Protein AF-0000000070612513 (afdb_homodimer)

InterPro domains:
  IPR005180 Domain of unknown function DUF302 [PF03625] (4-119)
  IPR005180 Domain of unknown function DUF302 [cd14797] (1-119)
  IPR035923 TT1751-like domain superfamily [G3DSA:3.30.310.70] (1-122)
  IPR035923 TT1751-like domain superfamily [SSF103247] (2-117)

Nearest PDB structures (foldseek):
  7tj1-assembly1_C  TM=9.205E-01  e=4.314E-13  Brucella abortus 2308
  1q9u-assembly1_B  TM=8.085E-01  e=1.434E-09  Geobacillus stearothermophilus
  1j3m-assembly1_B  TM=7.185E-01  e=1.633E-08  Thermus thermophilus
  5cl2-assembly1_B  TM=3.549E-01  e=2.706E-01  Bacillus subtilis subsp. subtilis str. 168
  4peo-assembly1_A  TM=2.854E-01  e=6.515E-01  Staphylococcus aureus subsp. aureus Mu50

Structure (mmCIF, N/CA/C/O backbone):
data_AF-0000000070612513-model_v1
#
loop_
_entity.id
_entity.type
_entity.pdbx_description
1 polymer 'Inner membrane or exported'
#
loop_
_atom_site.group_PDB
_atom_site.id
_atom_site.type_symbol
_atom_site.label_atom_id
_atom_site.label_alt_id
_atom_site.label_comp_id
_atom_site.label_asym_id
_atom_site.label_entity_id
_atom_site.label_seq_id
_atom_site.pdbx_PDB_ins_code
_atom_site.Cartn_x
_atom_site.Cartn_y
_atom_site.Cartn_z
_atom_site.occupancy
_atom_site.B_iso_or_equiv
_atom_site.auth_seq_id
_atom_site.auth_comp_id
_atom_site.auth_asym_id
_atom_site.auth_atom_id
_atom_site.pdbx_PDB_model_num
ATOM 1 N N . MET A 1 1 ? -8.008 8.289 -9.375 1 96.31 1 MET A N 1
ATOM 2 C CA . MET A 1 1 ? -8.43 8.031 -8 1 96.31 1 MET A CA 1
ATOM 3 C C . MET A 1 1 ? -9.922 8.266 -7.836 1 96.31 1 MET A C 1
ATOM 5 O O . MET A 1 1 ? -10.469 9.242 -8.359 1 96.31 1 MET A O 1
ATOM 9 N N . VAL A 1 2 ? -10.625 7.371 -7.188 1 98.25 2 VAL A N 1
ATOM 10 C CA . VAL A 1 2 ? -12.031 7.527 -6.812 1 98.25 2 VAL A CA 1
ATOM 11 C C . VAL A 1 2 ? -12.125 8.211 -5.449 1 98.25 2 VAL A C 1
ATOM 13 O O . VAL A 1 2 ? -11.367 7.891 -4.531 1 98.25 2 VAL A O 1
ATOM 16 N N . LYS A 1 3 ? -13.023 9.172 -5.324 1 98.62 3 LYS A N 1
ATOM 17 C CA . LYS A 1 3 ? -13.336 9.844 -4.066 1 98.62 3 LYS A CA 1
ATOM 18 C C . LYS A 1 3 ? -14.844 9.922 -3.84 1 98.62 3 LYS A C 1
ATOM 20 O O . LYS A 1 3 ? -15.586 10.359 -4.719 1 98.62 3 LYS A O 1
ATOM 25 N N . THR A 1 4 ? -15.227 9.5 -2.701 1 98.56 4 THR A N 1
ATOM 26 C CA . THR A 1 4 ? -16.656 9.539 -2.379 1 98.56 4 THR A CA 1
ATOM 27 C C . THR A 1 4 ? -16.859 9.859 -0.903 1 98.56 4 THR A C 1
ATOM 29 O O . THR A 1 4 ? -16.156 9.328 -0.039 1 98.56 4 THR A O 1
ATOM 32 N N . TYR A 1 5 ? -17.797 10.75 -0.637 1 98.69 5 TYR A N 1
ATOM 33 C CA . TYR A 1 5 ? -18.141 11.008 0.755 1 98.69 5 TYR A CA 1
ATOM 34 C C . TYR A 1 5 ? -18.984 9.883 1.329 1 98.69 5 TYR A C 1
ATOM 36 O O . TYR A 1 5 ? -19.922 9.406 0.677 1 98.69 5 TYR A O 1
ATOM 44 N N . SER A 1 6 ? -18.594 9.445 2.479 1 98.88 6 SER A N 1
ATOM 45 C CA . SER A 1 6 ? -19.375 8.453 3.209 1 98.88 6 SER A CA 1
ATOM 46 C C . SER A 1 6 ? -20.641 9.07 3.799 1 98.88 6 SER A C 1
ATOM 48 O O . SER A 1 6 ? -20.656 10.25 4.16 1 98.88 6 SER A O 1
ATOM 50 N N . ALA A 1 7 ? -21.734 8.305 3.93 1 98.75 7 ALA A N 1
ATOM 51 C CA . ALA A 1 7 ? -22.953 8.727 4.609 1 98.75 7 ALA A CA 1
ATOM 52 C C . ALA A 1 7 ? -22.75 8.773 6.121 1 98.75 7 ALA A C 1
ATOM 54 O O . ALA A 1 7 ? -23.609 9.25 6.855 1 98.75 7 ALA A O 1
ATOM 55 N N . TYR A 1 8 ? -21.609 8.273 6.625 1 98.88 8 TYR A N 1
ATOM 56 C CA . TYR A 1 8 ? -21.344 8.094 8.047 1 98.88 8 TYR A CA 1
ATOM 57 C C . TYR A 1 8 ? -20.125 8.883 8.477 1 98.88 8 TYR A C 1
ATOM 59 O O . TYR A 1 8 ? -19.328 9.328 7.633 1 98.88 8 TYR A O 1
ATOM 67 N N . ASP A 1 9 ? -19.984 9.094 9.781 1 98.69 9 ASP A N 1
ATOM 68 C CA . ASP A 1 9 ? -18.766 9.75 10.266 1 98.69 9 ASP A CA 1
ATOM 69 C C . ASP A 1 9 ? -17.578 8.797 10.234 1 98.69 9 ASP A C 1
ATOM 71 O O . ASP A 1 9 ? -17.719 7.645 9.812 1 98.69 9 ASP A O 1
ATOM 75 N N . TYR A 1 10 ? -16.469 9.273 10.594 1 98.81 10 TYR A N 1
ATOM 76 C CA . TYR A 1 10 ? -15.219 8.539 10.422 1 98.81 10 TYR A CA 1
ATOM 77 C C . TYR A 1 10 ? -15.25 7.215 11.172 1 98.81 10 TYR A C 1
ATOM 79 O O . TYR A 1 10 ? -15.031 6.152 10.586 1 98.81 10 TYR A O 1
ATOM 87 N N . PRO A 1 11 ? -15.555 7.176 12.492 1 98.75 11 PRO A N 1
ATOM 88 C CA . PRO A 1 11 ? -15.531 5.891 13.195 1 98.75 11 PRO A CA 1
ATOM 89 C C . PRO A 1 11 ? -16.531 4.887 12.625 1 98.75 11 PRO A C 1
ATOM 91 O O . PRO A 1 11 ? -16.219 3.699 12.508 1 98.75 11 PRO A O 1
ATOM 94 N N . GLN A 1 12 ? -17.672 5.355 12.25 1 98.81 12 GLN A N 1
ATOM 95 C CA . GLN A 1 12 ? -18.688 4.473 11.695 1 98.81 12 GLN A CA 1
ATOM 96 C C . GLN A 1 12 ? -18.266 3.934 10.328 1 98.81 12 GLN A C 1
ATOM 98 O O . GLN A 1 12 ? -18.484 2.758 10.023 1 98.81 12 GLN A O 1
ATOM 103 N N . THR A 1 13 ? -17.703 4.832 9.445 1 98.94 13 THR A N 1
ATOM 104 C CA . THR A 1 13 ? -17.219 4.414 8.133 1 98.94 13 THR A CA 1
ATOM 105 C C . THR A 1 13 ? -16.172 3.316 8.258 1 98.94 13 THR A C 1
ATOM 107 O O . THR A 1 13 ? -16.266 2.285 7.586 1 98.94 13 THR A O 1
ATOM 110 N N . ARG A 1 14 ? -15.188 3.535 9.133 1 98.88 14 ARG A N 1
ATOM 111 C CA . ARG A 1 14 ? -14.133 2.551 9.359 1 98.88 14 ARG A CA 1
ATOM 112 C C . ARG A 1 14 ? -14.719 1.217 9.812 1 98.88 14 ARG A C 1
ATOM 114 O O . ARG A 1 14 ? -14.359 0.163 9.281 1 98.88 14 ARG A O 1
ATOM 121 N N . LEU A 1 15 ? -15.633 1.265 10.781 1 98.75 15 LEU A N 1
ATOM 122 C CA . LEU A 1 15 ? -16.234 0.053 11.32 1 98.75 15 LEU A CA 1
ATOM 123 C C . LEU A 1 15 ? -17.031 -0.679 10.25 1 98.75 15 LEU A C 1
ATOM 125 O O . LEU A 1 15 ? -16.984 -1.908 10.164 1 98.75 15 LEU A O 1
ATOM 129 N N . ARG A 1 16 ? -17.812 0.048 9.477 1 98.88 16 ARG A N 1
ATOM 130 C CA . ARG A 1 16 ? -18.641 -0.548 8.43 1 98.88 16 ARG A CA 1
ATOM 131 C C . ARG A 1 16 ? -17.781 -1.231 7.379 1 98.88 16 ARG A C 1
ATOM 133 O O . ARG A 1 16 ? -18.109 -2.322 6.91 1 98.88 16 ARG A O 1
ATOM 140 N N . LEU A 1 17 ? -16.672 -0.578 7.016 1 98.94 17 LEU A N 1
ATOM 141 C CA . LEU A 1 17 ? -15.781 -1.175 6.031 1 98.94 17 LEU A CA 1
ATOM 142 C C . LEU A 1 17 ? -15.109 -2.424 6.594 1 98.94 17 LEU A C 1
ATOM 144 O O . LEU A 1 17 ? -15.016 -3.445 5.91 1 98.94 17 LEU A O 1
ATOM 148 N N . MET A 1 18 ? -14.648 -2.348 7.871 1 98.75 18 MET A N 1
ATOM 149 C CA . MET A 1 18 ? -14.031 -3.506 8.508 1 98.75 18 MET A CA 1
ATOM 150 C C . MET A 1 18 ? -15.016 -4.672 8.594 1 98.75 18 MET A C 1
ATOM 152 O O . MET A 1 18 ? -14.641 -5.816 8.336 1 98.75 18 MET A O 1
ATOM 156 N N . LYS A 1 19 ? -16.234 -4.41 8.938 1 98.69 19 LYS A N 1
ATOM 157 C CA . LYS A 1 19 ? -17.266 -5.434 9.008 1 98.69 19 LYS A CA 1
ATOM 158 C C . LYS A 1 19 ? -17.547 -6.035 7.629 1 98.69 19 LYS A C 1
ATOM 160 O O . LYS A 1 19 ? -17.703 -7.25 7.5 1 98.69 19 LYS A O 1
ATOM 165 N N . ALA A 1 20 ? -17.625 -5.168 6.598 1 98.75 20 ALA A N 1
ATOM 166 C CA . ALA A 1 20 ? -17.859 -5.648 5.234 1 98.75 20 ALA A CA 1
ATOM 167 C C . ALA A 1 20 ? -16.75 -6.582 4.785 1 98.75 20 ALA A C 1
ATOM 169 O O . ALA A 1 20 ? -17 -7.609 4.152 1 98.75 20 ALA A O 1
ATOM 170 N N . VAL A 1 21 ? -15.508 -6.23 5.102 1 98.69 21 VAL A N 1
ATOM 171 C CA . VAL A 1 21 ? -14.352 -7.062 4.773 1 98.69 21 VAL A CA 1
ATOM 172 C C . VAL A 1 21 ? -14.5 -8.43 5.43 1 98.69 21 VAL A C 1
ATOM 174 O O . VAL A 1 21 ? -14.375 -9.461 4.766 1 98.69 21 VAL A O 1
ATOM 177 N N . ALA A 1 22 ? -14.836 -8.461 6.723 1 98.31 22 ALA A N 1
ATOM 178 C CA . ALA A 1 22 ? -14.992 -9.703 7.477 1 98.31 22 ALA A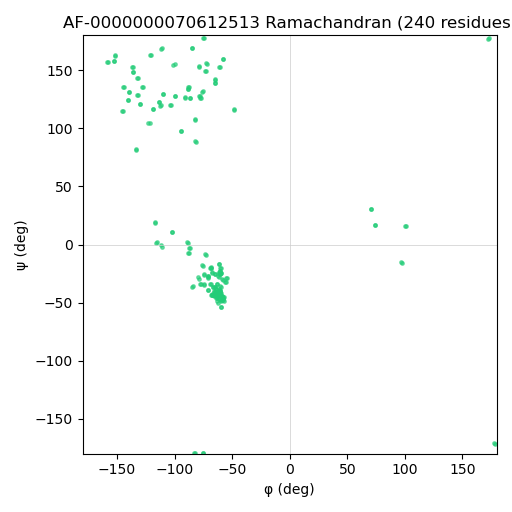 CA 1
ATOM 179 C C . ALA A 1 22 ? -16.172 -10.516 6.953 1 98.31 22 ALA A C 1
ATOM 181 O O . ALA A 1 22 ? -16.047 -11.727 6.734 1 98.31 22 ALA A O 1
ATOM 182 N N . ASP A 1 23 ? -17.297 -9.883 6.684 1 98.44 23 ASP A N 1
ATOM 183 C CA . ASP A 1 23 ? -18.531 -10.547 6.289 1 98.44 23 ASP A CA 1
ATOM 184 C C . ASP A 1 23 ? -18.406 -11.188 4.906 1 98.44 23 ASP A C 1
ATOM 186 O O . ASP A 1 23 ? -19.141 -12.109 4.57 1 98.44 23 ASP A O 1
ATOM 190 N N . ASN A 1 24 ? -17.484 -10.664 4.105 1 98.25 24 ASN A N 1
ATOM 191 C CA . ASN A 1 24 ? -17.344 -11.164 2.74 1 98.25 24 ASN A CA 1
ATOM 192 C C . ASN A 1 24 ? -16.141 -12.102 2.605 1 98.25 24 ASN A C 1
ATOM 194 O O . ASN A 1 24 ? -15.688 -12.383 1.495 1 98.25 24 ASN A O 1
ATOM 198 N N . GLY A 1 25 ? -15.555 -12.5 3.725 1 97.38 25 GLY A N 1
ATOM 199 C CA . GLY A 1 25 ? -14.5 -13.5 3.74 1 97.38 25 GLY A CA 1
ATOM 200 C C . GLY A 1 25 ? -13.172 -12.977 3.219 1 97.38 25 GLY A C 1
ATOM 201 O O . GLY A 1 25 ? -12.32 -13.75 2.777 1 97.38 25 GLY A O 1
ATOM 202 N N . LEU A 1 26 ? -13.023 -11.68 3.145 1 98.38 26 LEU A N 1
ATOM 203 C CA . LEU A 1 26 ? -11.766 -11.062 2.738 1 98.38 26 LEU A CA 1
ATOM 204 C C . LEU A 1 26 ? -10.766 -11.062 3.891 1 98.38 26 LEU A C 1
ATOM 206 O O . LEU A 1 26 ? -11.156 -11.117 5.059 1 98.38 26 LEU A O 1
ATOM 210 N N . VAL A 1 27 ? -9.539 -11.07 3.549 1 98.25 27 VAL A N 1
ATOM 211 C CA . VAL A 1 27 ? -8.461 -10.961 4.527 1 98.25 27 VAL A CA 1
ATOM 212 C C . VAL A 1 27 ? -8.094 -9.492 4.73 1 98.25 27 VAL A C 1
ATOM 214 O O . VAL A 1 27 ? -7.875 -8.758 3.762 1 98.25 27 VAL A O 1
ATOM 217 N N . LEU A 1 28 ? -8.102 -9.055 5.957 1 98.25 28 LEU A N 1
ATOM 218 C CA . LEU A 1 28 ? -7.512 -7.77 6.305 1 98.25 28 LEU A CA 1
ATOM 219 C C . LEU A 1 28 ? -6 -7.891 6.484 1 98.25 28 LEU A C 1
ATOM 221 O O . LEU A 1 28 ? -5.531 -8.438 7.484 1 98.25 28 LEU A O 1
ATOM 225 N N . PHE A 1 29 ? -5.223 -7.383 5.574 1 98.25 29 PHE A N 1
ATOM 226 C CA . PHE A 1 29 ? -3.771 -7.504 5.594 1 98.25 29 PHE A CA 1
ATOM 227 C C . PHE A 1 29 ? -3.158 -6.5 6.566 1 98.25 29 PHE A C 1
ATOM 229 O O . PHE A 1 29 ? -2.062 -6.723 7.086 1 98.25 29 PHE A O 1
ATOM 236 N N . GLY A 1 30 ? -3.902 -5.387 6.719 1 97.25 30 GLY A N 1
ATOM 237 C CA . GLY A 1 30 ? -3.404 -4.402 7.664 1 97.25 30 GLY A CA 1
ATOM 238 C C . GLY A 1 30 ? -4.188 -3.102 7.641 1 97.25 30 GLY A C 1
ATOM 239 O O . GLY A 1 30 ? -5.16 -2.971 6.895 1 97.25 30 GLY A O 1
ATOM 240 N N . GLU A 1 31 ? -3.836 -2.234 8.477 1 98.38 31 GLU A N 1
ATOM 241 C CA . GLU A 1 31 ? -4.359 -0.874 8.57 1 98.38 31 GLU A CA 1
ATOM 242 C C . GLU A 1 31 ? -3.244 0.123 8.883 1 98.38 31 GLU A C 1
ATOM 244 O O . GLU A 1 31 ? -2.48 -0.068 9.828 1 98.38 31 GLU A O 1
ATOM 249 N N . PHE A 1 32 ? -3.131 1.123 8.023 1 98.69 32 PHE A N 1
ATOM 250 C CA . PHE A 1 32 ? -2.221 2.227 8.312 1 98.69 32 PHE A CA 1
ATOM 251 C C . PHE A 1 32 ? -2.957 3.377 8.984 1 98.69 32 PHE A C 1
ATOM 253 O O . PHE A 1 32 ? -3.607 4.184 8.32 1 98.69 32 PHE A O 1
ATOM 260 N N . ASP A 1 33 ? -2.857 3.398 10.305 1 98.75 33 ASP A N 1
ATOM 261 C CA . ASP A 1 33 ? -3.451 4.504 11.047 1 98.75 33 ASP A CA 1
ATOM 262 C C . ASP A 1 33 ? -2.531 5.727 11.039 1 98.75 33 ASP A C 1
ATOM 264 O O . ASP A 1 33 ? -1.731 5.906 11.961 1 98.75 33 ASP A O 1
ATOM 268 N N . HIS A 1 34 ? -2.654 6.586 10.039 1 98.88 34 HIS A N 1
ATOM 269 C CA . HIS A 1 34 ? -1.759 7.723 9.844 1 98.88 34 HIS A CA 1
ATOM 270 C C . HIS A 1 34 ? -1.878 8.727 10.984 1 98.88 34 HIS A C 1
ATOM 272 O O . HIS A 1 34 ? -0.888 9.344 11.375 1 98.88 34 HIS A O 1
ATOM 278 N N . ALA A 1 35 ? -3.092 8.922 11.516 1 98.88 35 ALA A N 1
ATOM 279 C CA . ALA A 1 35 ? -3.285 9.852 12.625 1 98.88 35 ALA A CA 1
ATOM 280 C C . ALA A 1 35 ? -2.529 9.391 13.867 1 98.88 35 ALA A C 1
ATOM 282 O O . ALA A 1 35 ? -1.881 10.195 14.539 1 98.88 35 ALA A O 1
ATOM 283 N N . ARG A 1 36 ? -2.654 8.109 14.172 1 98.75 36 ARG A N 1
ATOM 284 C CA . ARG A 1 36 ? -1.927 7.57 15.32 1 98.75 36 ARG A CA 1
ATOM 285 C C . ARG A 1 36 ? -0.42 7.688 15.109 1 98.75 36 ARG A C 1
ATOM 287 O O . ARG A 1 36 ? 0.315 8.016 16.047 1 98.75 36 ARG A O 1
ATOM 294 N N . ALA A 1 37 ? 0.064 7.371 13.898 1 98.69 37 ALA A N 1
ATOM 295 C CA . ALA A 1 37 ? 1.489 7.488 13.602 1 98.69 37 ALA A CA 1
ATOM 296 C C . ALA A 1 37 ? 1.977 8.922 13.797 1 98.69 37 ALA A C 1
ATOM 298 O O . ALA A 1 37 ? 3.061 9.141 14.344 1 98.69 37 ALA A O 1
ATOM 299 N N . ALA A 1 38 ? 1.202 9.859 13.305 1 98.81 38 ALA A N 1
ATOM 300 C CA . ALA A 1 38 ? 1.528 11.266 13.516 1 98.81 38 ALA A CA 1
ATOM 301 C C . ALA A 1 38 ? 1.618 11.586 15.008 1 98.81 38 ALA A C 1
ATOM 303 O O . ALA A 1 38 ? 2.586 12.203 15.453 1 98.81 38 ALA A O 1
ATOM 304 N N . GLN A 1 39 ? 0.66 11.102 15.75 1 98.81 39 GLN A N 1
ATOM 305 C CA . GLN A 1 39 ? 0.619 11.352 17.188 1 98.81 39 GLN A CA 1
ATOM 306 C C . GLN A 1 39 ? 1.852 10.781 17.891 1 98.81 39 GLN A C 1
ATOM 308 O O . GLN A 1 39 ? 2.381 11.391 18.812 1 98.81 39 GLN A O 1
ATOM 313 N N . ASN A 1 40 ? 2.273 9.609 17.484 1 98.44 40 ASN A N 1
ATOM 314 C CA . ASN A 1 40 ? 3.41 8.922 18.094 1 98.44 40 ASN A CA 1
ATOM 315 C C . ASN A 1 40 ? 4.695 9.742 17.953 1 98.44 40 ASN A C 1
ATOM 317 O O . ASN A 1 40 ? 5.684 9.469 18.641 1 98.44 40 ASN A O 1
ATOM 321 N N . VAL A 1 41 ? 4.723 10.719 17.062 1 98 41 VAL A N 1
ATOM 322 C CA . VAL A 1 41 ? 5.891 11.586 16.891 1 98 41 VAL A CA 1
ATOM 323 C C . VAL A 1 41 ? 5.52 13.023 17.234 1 98 41 VAL A C 1
ATOM 325 O O . VAL A 1 41 ? 6.098 13.961 16.672 1 98 41 VAL A O 1
ATOM 328 N N . ASN A 1 42 ? 4.457 13.164 17.938 1 98.5 42 ASN A N 1
ATOM 329 C CA . ASN A 1 42 ? 4.008 14.43 18.5 1 98.5 42 ASN A CA 1
ATOM 330 C C . ASN A 1 42 ? 3.5 15.383 17.422 1 98.5 42 ASN A C 1
ATOM 332 O O . ASN A 1 42 ? 3.707 16.594 17.516 1 98.5 42 ASN A O 1
ATOM 336 N N . LEU A 1 43 ? 2.957 14.867 16.375 1 98.69 43 LEU A N 1
ATOM 337 C CA . LEU A 1 43 ? 2.229 15.625 15.367 1 98.69 43 LEU A CA 1
ATOM 338 C C . LEU A 1 43 ? 0.744 15.273 15.391 1 98.69 43 LEU A C 1
ATOM 340 O O . LEU A 1 43 ? 0.329 14.359 16.094 1 98.69 43 LEU A O 1
ATOM 344 N N . LYS A 1 44 ? 0.016 16.125 14.664 1 98.31 44 LYS A N 1
ATOM 345 C CA . LYS A 1 44 ? -1.428 15.906 14.633 1 98.31 44 LYS A CA 1
ATOM 346 C C . LYS A 1 44 ? -1.953 15.945 13.195 1 98.31 44 LYS A C 1
ATOM 348 O O . LYS A 1 44 ? -1.472 16.734 12.375 1 98.31 44 LYS A O 1
ATOM 353 N N . MET A 1 45 ? -2.848 15.156 12.992 1 98.44 45 MET A N 1
ATOM 354 C CA . MET A 1 45 ? -3.625 15.195 11.758 1 98.44 45 MET A CA 1
ATOM 355 C C . MET A 1 45 ? -5.027 14.641 11.984 1 98.44 45 MET A C 1
ATOM 357 O O . MET A 1 45 ? -5.281 13.953 12.977 1 98.44 45 MET A O 1
ATOM 361 N N . PRO A 1 46 ? -5.984 15.016 11.109 1 98.75 46 PRO A N 1
ATOM 362 C CA . PRO A 1 46 ? -7.328 14.453 11.273 1 98.75 46 PRO A CA 1
ATOM 363 C C . PRO A 1 46 ? -7.336 12.93 11.227 1 98.75 46 PRO A C 1
ATOM 365 O O . PRO A 1 46 ? -6.387 12.32 10.727 1 98.75 46 PRO A O 1
ATOM 368 N N . PRO A 1 47 ? -8.406 12.336 11.781 1 98.88 47 PRO A N 1
ATOM 369 C CA . PRO A 1 47 ? -8.516 10.883 11.609 1 98.88 47 PRO A CA 1
ATOM 370 C C . PRO A 1 47 ? -8.312 10.445 10.156 1 98.88 47 PRO A C 1
ATOM 372 O O . PRO A 1 47 ? -9.031 10.906 9.266 1 98.88 47 PRO A O 1
ATOM 375 N N . THR A 1 48 ? -7.309 9.711 9.891 1 98.94 48 THR A N 1
ATOM 376 C CA . THR A 1 48 ? -6.871 9.258 8.578 1 98.94 48 THR A CA 1
ATOM 377 C C . THR A 1 48 ? -6.285 7.848 8.664 1 98.94 48 THR A C 1
ATOM 379 O O . THR A 1 48 ? -5.285 7.625 9.344 1 98.94 48 THR A O 1
ATOM 382 N N . THR A 1 49 ? -6.93 6.852 8.031 1 98.88 49 THR A N 1
ATOM 383 C CA . THR A 1 49 ? -6.379 5.5 7.988 1 98.88 49 THR A CA 1
ATOM 384 C C . THR A 1 49 ? -6.523 4.906 6.59 1 98.88 49 THR A C 1
ATOM 386 O O . THR A 1 49 ? -7.328 5.379 5.785 1 98.88 49 THR A O 1
ATOM 389 N N . VAL A 1 50 ? -5.664 4.008 6.246 1 98.94 50 VAL A N 1
ATOM 390 C CA . VAL A 1 50 ? -5.797 3.174 5.055 1 98.94 50 VAL A CA 1
ATOM 391 C C . VAL A 1 50 ? -6.039 1.724 5.465 1 98.94 50 VAL A C 1
ATOM 393 O O . VAL A 1 50 ? -5.238 1.135 6.195 1 98.94 50 VAL A O 1
ATOM 396 N N . LEU A 1 51 ? -7.16 1.192 5.062 1 98.88 51 LEU A N 1
ATOM 397 C CA . LEU A 1 51 ? -7.422 -0.236 5.207 1 98.88 51 LEU A CA 1
ATOM 398 C C . LEU A 1 51 ? -6.91 -1.009 3.998 1 98.88 51 LEU A C 1
ATOM 400 O O . LEU A 1 51 ? -7.082 -0.571 2.857 1 98.88 51 LEU A O 1
ATOM 404 N N . VAL A 1 52 ? -6.211 -2.115 4.234 1 98.88 52 VAL A N 1
ATOM 405 C CA . VAL A 1 52 ? -5.621 -2.953 3.193 1 98.88 52 VAL A CA 1
ATOM 406 C C . VAL A 1 52 ? -6.219 -4.355 3.262 1 98.88 52 VAL A C 1
ATOM 408 O O . VAL A 1 52 ? -6.055 -5.062 4.262 1 98.88 52 VAL A O 1
ATOM 411 N N . PHE A 1 53 ? -6.91 -4.734 2.201 1 98.88 53 PHE A N 1
ATOM 412 C CA . PHE A 1 53 ? -7.602 -6.016 2.277 1 98.88 53 PHE A CA 1
ATOM 413 C C . PHE A 1 53 ? -7.754 -6.633 0.892 1 98.88 53 PHE A C 1
ATOM 415 O O . PHE A 1 53 ? -7.59 -5.945 -0.119 1 98.88 53 PHE A O 1
ATOM 422 N N . GLY A 1 54 ? -8.016 -7.875 0.872 1 98.38 54 GLY A N 1
ATOM 423 C CA . GLY A 1 54 ? -8.188 -8.594 -0.381 1 98.38 54 GLY A CA 1
ATOM 424 C C . GLY A 1 54 ? -8.445 -10.078 -0.19 1 98.38 54 GLY A C 1
ATOM 425 O O . GLY A 1 54 ? -8.742 -10.523 0.92 1 98.38 54 GLY A O 1
ATOM 426 N N . ASN A 1 55 ? -8.438 -10.758 -1.294 1 98.12 55 ASN A N 1
ATOM 427 C CA . ASN A 1 55 ? -8.688 -12.195 -1.324 1 98.12 55 ASN A CA 1
ATOM 428 C C . ASN A 1 55 ? -7.523 -12.961 -1.942 1 98.12 55 ASN A C 1
ATOM 430 O O . ASN A 1 55 ? -7.406 -13.039 -3.166 1 98.12 55 ASN A O 1
ATOM 434 N N . PRO A 1 56 ? -6.707 -13.633 -1.109 1 98.5 56 PRO A N 1
ATOM 435 C CA . PRO A 1 56 ? -5.562 -14.375 -1.649 1 98.5 56 PRO A CA 1
ATOM 436 C C . PRO A 1 56 ? -5.969 -15.391 -2.717 1 98.5 56 PRO A C 1
ATOM 438 O O . PRO A 1 56 ? -5.215 -15.625 -3.664 1 98.5 56 PRO A O 1
ATOM 441 N N . LYS A 1 57 ? -7.148 -15.977 -2.605 1 98.12 57 LYS A N 1
ATOM 442 C CA . LYS A 1 57 ? -7.605 -16.938 -3.598 1 98.12 57 LYS A CA 1
ATOM 443 C C . LYS A 1 57 ? -7.699 -16.312 -4.984 1 98.12 57 LYS A C 1
ATOM 445 O O . LYS A 1 57 ? -7.406 -16.953 -5.988 1 98.12 57 LYS A O 1
ATOM 450 N N . GLY A 1 58 ? -8.164 -15.094 -5 1 97.38 58 GLY A N 1
ATOM 451 C CA . GLY A 1 58 ? -8.266 -14.383 -6.262 1 97.38 58 GLY A CA 1
ATOM 452 C C . GLY A 1 58 ? -6.977 -13.688 -6.664 1 97.38 58 GLY A C 1
ATOM 453 O O . GLY A 1 58 ? -6.656 -13.602 -7.852 1 97.38 58 GLY A O 1
ATOM 454 N N . GLY A 1 59 ? -6.234 -13.156 -5.738 1 98.25 59 GLY A N 1
ATOM 455 C CA . GLY A 1 59 ? -5.051 -12.352 -6 1 98.25 59 GLY A CA 1
ATOM 456 C C . GLY A 1 59 ? -3.838 -13.18 -6.379 1 98.25 59 GLY A C 1
ATOM 457 O O . GLY A 1 59 ? -3.045 -12.773 -7.234 1 98.25 59 GLY A O 1
ATOM 458 N N . THR A 1 60 ? -3.688 -14.398 -5.82 1 98.62 60 THR A N 1
ATOM 459 C CA . THR A 1 60 ? -2.48 -15.203 -6 1 98.62 60 THR A CA 1
ATOM 460 C C . THR A 1 60 ? -2.289 -15.562 -7.469 1 98.62 60 THR A C 1
ATOM 462 O O . THR A 1 60 ? -1.228 -15.312 -8.039 1 98.62 60 THR A O 1
ATOM 465 N N . PRO A 1 61 ? -3.352 -16.109 -8.195 1 98.38 61 PRO A N 1
ATOM 466 C CA . PRO A 1 61 ? -3.145 -16.406 -9.617 1 98.38 61 PRO A CA 1
ATOM 467 C C . PRO A 1 61 ? -2.775 -15.156 -10.43 1 98.38 61 PRO A C 1
ATOM 469 O O . PRO A 1 61 ? -1.988 -15.25 -11.375 1 98.38 61 PRO A O 1
ATOM 472 N N . LEU A 1 62 ? -3.328 -14.023 -10.117 1 98.38 62 LEU A N 1
ATOM 473 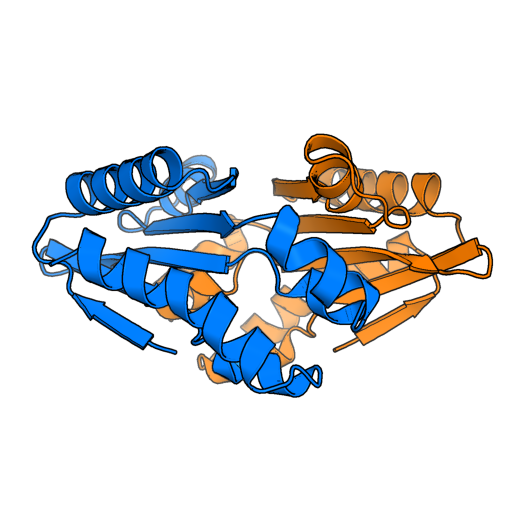C CA . LEU A 1 62 ? -2.998 -12.789 -10.82 1 98.38 62 LEU A CA 1
ATOM 474 C C . LEU A 1 62 ? -1.532 -12.422 -10.617 1 98.38 62 LEU A C 1
ATOM 476 O O . LEU A 1 62 ? -0.846 -12.039 -11.562 1 98.38 62 LEU A O 1
ATOM 480 N N . MET A 1 63 ? -0.965 -12.57 -9.344 1 98.5 63 MET A N 1
ATOM 481 C CA . MET A 1 63 ? 0.411 -12.203 -9.023 1 98.5 63 MET A CA 1
ATOM 482 C C . MET A 1 63 ? 1.395 -13.219 -9.602 1 98.5 63 MET A C 1
ATOM 484 O O . MET A 1 63 ? 2.557 -12.891 -9.852 1 98.5 63 MET A O 1
ATOM 488 N N . LEU A 1 64 ? 0.894 -14.477 -9.789 1 98.31 64 LEU A N 1
ATOM 489 C CA . LEU A 1 64 ? 1.73 -15.461 -10.469 1 98.31 64 LEU A CA 1
ATOM 490 C C . LEU A 1 64 ? 1.865 -15.125 -11.953 1 98.31 64 LEU A C 1
ATOM 492 O O . LEU A 1 64 ? 2.947 -15.266 -12.523 1 98.31 64 LEU A O 1
ATOM 496 N N . ALA A 1 65 ? 0.762 -14.664 -12.531 1 97.5 65 ALA A N 1
ATOM 497 C CA . ALA A 1 65 ? 0.77 -14.297 -13.945 1 97.5 65 ALA A CA 1
ATOM 498 C C . ALA A 1 65 ? 1.506 -12.984 -14.172 1 97.5 65 ALA A C 1
ATOM 500 O O . ALA A 1 65 ? 2.146 -12.789 -15.203 1 97.5 65 ALA A O 1
ATOM 501 N N . HIS A 1 66 ? 1.438 -12.031 -13.258 1 97.62 66 HIS A N 1
ATOM 502 C CA . HIS A 1 66 ? 2.051 -10.711 -13.305 1 97.62 66 HIS A CA 1
ATOM 503 C C . HIS A 1 66 ? 2.754 -10.383 -11.992 1 97.62 66 HIS A C 1
ATOM 505 O O . HIS A 1 66 ? 2.236 -9.609 -11.18 1 97.62 66 HIS A O 1
ATOM 511 N N . PRO A 1 67 ? 3.971 -10.867 -11.797 1 97.81 67 PRO A N 1
ATOM 512 C CA . PRO A 1 67 ? 4.621 -10.82 -10.492 1 97.81 67 PRO A CA 1
ATOM 513 C C . PRO A 1 67 ? 4.758 -9.406 -9.945 1 97.81 67 PRO A C 1
ATOM 515 O O . PRO A 1 67 ? 4.707 -9.195 -8.727 1 97.81 67 PRO A O 1
ATOM 518 N N . GLU A 1 68 ? 4.891 -8.375 -10.812 1 97.56 68 GLU A N 1
ATOM 519 C CA . GLU A 1 68 ? 5.051 -6.996 -10.367 1 97.56 68 GLU A CA 1
ATOM 520 C C . GLU A 1 68 ? 3.777 -6.473 -9.711 1 97.56 68 GLU A C 1
ATOM 522 O O . GLU A 1 68 ? 3.812 -5.488 -8.969 1 97.56 68 GLU A O 1
ATOM 527 N N . LEU A 1 69 ? 2.646 -7.129 -10 1 98.38 69 LEU A N 1
ATOM 528 C CA . LEU A 1 69 ? 1.353 -6.746 -9.445 1 98.38 69 LEU A CA 1
ATOM 529 C C . LEU A 1 69 ? 1.37 -6.82 -7.922 1 98.38 69 LEU A C 1
ATOM 531 O O . LEU A 1 69 ? 0.611 -6.113 -7.254 1 98.38 69 LEU A O 1
ATOM 535 N N . ALA A 1 70 ? 2.262 -7.637 -7.359 1 98.75 70 ALA A N 1
ATOM 536 C CA . ALA A 1 70 ? 2.336 -7.871 -5.922 1 98.75 70 ALA A CA 1
ATOM 537 C C . ALA A 1 70 ? 2.648 -6.582 -5.168 1 98.75 70 ALA A C 1
ATOM 539 O O . ALA A 1 70 ? 2.303 -6.441 -3.992 1 98.75 70 ALA A O 1
ATOM 540 N N . LEU A 1 71 ? 3.287 -5.602 -5.852 1 98.81 71 LEU A N 1
ATOM 541 C CA . LEU A 1 71 ? 3.631 -4.332 -5.223 1 98.81 71 LEU A CA 1
ATOM 542 C C . LEU A 1 71 ? 2.383 -3.494 -4.973 1 98.81 71 LEU A C 1
ATOM 544 O O . LEU A 1 71 ? 2.326 -2.729 -4.008 1 98.81 71 LEU A O 1
ATOM 548 N N . ASP A 1 72 ? 1.334 -3.684 -5.816 1 98.5 72 ASP A N 1
ATOM 549 C CA . ASP A 1 72 ? 0.172 -2.803 -5.758 1 98.5 72 ASP A CA 1
ATOM 550 C C . ASP A 1 72 ? -1.057 -3.547 -5.242 1 98.5 72 ASP A C 1
ATOM 552 O O . ASP A 1 72 ? -2.148 -2.979 -5.172 1 98.5 72 ASP A O 1
ATOM 556 N N . LEU A 1 73 ? -0.897 -4.82 -4.945 1 98.38 73 LEU A N 1
ATOM 557 C CA . LEU A 1 73 ? -1.876 -5.582 -4.176 1 98.38 73 LEU A CA 1
ATOM 558 C C . LEU A 1 73 ? -1.429 -5.734 -2.727 1 98.38 73 LEU A C 1
ATOM 560 O O . LEU A 1 73 ? -0.23 -5.711 -2.438 1 98.38 73 LEU A O 1
ATOM 564 N N . PRO A 1 74 ? -2.316 -5.922 -1.729 1 98.31 74 PRO A N 1
ATOM 565 C CA . PRO A 1 74 ? -3.775 -6 -1.833 1 98.31 74 PRO A CA 1
ATOM 566 C C . PRO A 1 74 ? -4.426 -4.633 -2.039 1 98.31 74 PRO A C 1
ATOM 568 O O . PRO A 1 74 ? -3.725 -3.633 -2.207 1 98.31 74 PRO A O 1
ATOM 571 N N . PHE A 1 75 ? -5.762 -4.562 -2.135 1 98.75 75 PHE A N 1
ATOM 572 C CA . PHE A 1 75 ? -6.574 -3.369 -2.324 1 98.75 75 PHE A CA 1
ATOM 573 C C . PHE A 1 75 ? -6.457 -2.438 -1.123 1 98.75 75 PHE A C 1
ATOM 575 O O . PHE A 1 75 ? -6.406 -2.896 0.021 1 98.75 75 PHE A O 1
ATOM 582 N N . ARG A 1 76 ? -6.434 -1.104 -1.354 1 98.88 76 ARG A N 1
ATOM 583 C CA . ARG A 1 76 ? -6.258 -0.099 -0.311 1 98.88 76 ARG A CA 1
ATOM 584 C C . ARG A 1 76 ? -7.355 0.958 -0.38 1 98.88 76 ARG A C 1
ATOM 586 O O . ARG A 1 76 ? -7.645 1.492 -1.452 1 98.88 76 ARG A O 1
ATOM 593 N N . VAL A 1 77 ? -7.871 1.285 0.792 1 98.94 77 VAL A N 1
ATOM 594 C CA . VAL A 1 77 ? -8.93 2.281 0.892 1 98.94 77 VAL A CA 1
ATOM 595 C C . VAL A 1 77 ? -8.57 3.318 1.953 1 98.94 77 VAL A C 1
ATOM 597 O O . VAL A 1 77 ? -8.383 2.977 3.123 1 98.94 77 VAL A O 1
ATOM 600 N N . LEU A 1 78 ? -8.492 4.527 1.554 1 98.94 78 LEU A N 1
ATOM 601 C CA . LEU A 1 78 ? -8.234 5.648 2.451 1 98.94 78 LEU A CA 1
ATOM 602 C C . LEU A 1 78 ? -9.531 6.176 3.051 1 98.94 78 LEU A C 1
ATOM 604 O O . LEU A 1 78 ? -10.508 6.406 2.326 1 98.94 78 LEU A O 1
ATOM 608 N N . ILE A 1 79 ? -9.602 6.262 4.32 1 99 79 ILE A N 1
ATOM 609 C CA . ILE A 1 79 ? -10.672 6.914 5.066 1 99 79 ILE A CA 1
ATOM 610 C C . ILE A 1 79 ? -10.117 8.141 5.789 1 99 79 ILE A C 1
ATOM 612 O O . ILE A 1 79 ? -9.203 8.031 6.602 1 99 79 ILE A O 1
ATOM 616 N N . ARG A 1 80 ? -10.68 9.305 5.516 1 98.94 80 ARG A N 1
ATOM 617 C CA . ARG A 1 80 ? -10.156 10.516 6.125 1 98.94 80 ARG A CA 1
ATOM 618 C C . ARG A 1 80 ? -11.281 11.453 6.543 1 98.94 80 ARG A C 1
ATOM 620 O O . ARG A 1 80 ? -12.219 11.688 5.777 1 98.94 80 ARG A O 1
ATOM 627 N N . GLN A 1 81 ? -11.188 11.906 7.75 1 98.88 81 GLN A N 1
ATOM 628 C CA . GLN A 1 81 ? -12.102 12.969 8.164 1 98.88 81 GLN A CA 1
ATOM 629 C C . GLN A 1 81 ? -11.648 14.328 7.629 1 98.88 81 GLN A C 1
ATOM 631 O O . GLN A 1 81 ? -10.492 14.703 7.785 1 98.88 81 GLN A O 1
ATOM 636 N N . GLN A 1 82 ? -12.609 15 6.961 1 98.19 82 GLN A N 1
ATOM 637 C CA . GLN A 1 82 ? -12.344 16.328 6.406 1 98.19 82 GLN A CA 1
ATOM 638 C C . GLN A 1 82 ? -12.555 17.422 7.453 1 98.19 82 GLN A C 1
ATOM 640 O O . GLN A 1 82 ? -13.078 17.141 8.539 1 98.19 82 GLN A O 1
ATOM 645 N N . ALA A 1 83 ? -12.141 18.562 7.121 1 96.06 83 ALA A N 1
ATOM 646 C CA . ALA A 1 83 ? -12.219 19.688 8.047 1 96.06 83 ALA A CA 1
ATOM 647 C C . ALA A 1 83 ? -13.664 20 8.414 1 96.06 83 ALA A C 1
ATOM 649 O O . ALA A 1 83 ? -13.953 20.438 9.531 1 96.06 83 ALA A O 1
ATOM 650 N N . ASP A 1 84 ? -14.594 19.688 7.543 1 96.75 84 ASP A N 1
ATOM 651 C CA . ASP A 1 84 ? -16 20 7.777 1 96.75 84 ASP A CA 1
ATOM 652 C C . ASP A 1 84 ? -16.688 18.859 8.523 1 96.75 84 ASP A C 1
ATOM 654 O O . ASP A 1 84 ? -17.906 18.906 8.734 1 96.75 84 ASP A O 1
ATOM 658 N N . GLY A 1 85 ? -15.961 17.828 8.867 1 97.19 85 GLY A N 1
ATOM 659 C CA . GLY A 1 85 ? -16.5 16.719 9.656 1 97.19 85 GLY A CA 1
ATOM 660 C C . GLY A 1 85 ? -16.938 15.539 8.805 1 97.19 85 GLY A C 1
ATOM 661 O O . GLY A 1 85 ? -17.141 14.445 9.328 1 97.19 85 GLY A O 1
ATOM 662 N N . ARG A 1 86 ? -17.062 15.812 7.52 1 98.56 86 ARG A N 1
ATOM 663 C CA . ARG A 1 86 ? -17.453 14.711 6.645 1 98.56 86 ARG A CA 1
ATOM 664 C C . ARG A 1 86 ? -16.312 13.727 6.461 1 98.56 86 ARG A C 1
ATOM 666 O O . ARG A 1 86 ? -15.156 14.047 6.734 1 98.56 86 ARG A O 1
ATOM 673 N N . THR A 1 87 ? -16.656 12.547 6.145 1 98.88 87 THR A N 1
ATOM 674 C CA . THR A 1 87 ? -15.672 11.492 5.918 1 98.88 87 THR A CA 1
ATOM 675 C C . THR A 1 87 ? -15.492 11.227 4.43 1 98.88 87 THR A C 1
ATOM 677 O O . THR A 1 87 ? -16.469 10.93 3.725 1 98.88 87 THR A O 1
ATOM 680 N N . LEU A 1 88 ? -14.289 11.406 3.934 1 98.94 88 LEU A N 1
ATOM 681 C CA . LEU A 1 88 ? -13.953 11.133 2.543 1 98.94 88 LEU A CA 1
ATOM 682 C C . LEU A 1 88 ? -13.273 9.773 2.406 1 98.94 88 LEU A C 1
ATOM 684 O O . LEU A 1 88 ? -12.344 9.461 3.158 1 98.94 88 LEU A O 1
ATOM 688 N N . VAL A 1 89 ? -13.766 8.898 1.517 1 98.94 89 VAL A N 1
ATOM 689 C CA . VAL A 1 89 ? -13.211 7.586 1.202 1 98.94 89 VAL A CA 1
ATOM 690 C C . VAL A 1 89 ? -12.617 7.602 -0.205 1 98.94 89 VAL A C 1
ATOM 692 O O . VAL A 1 89 ? -13.266 8.055 -1.153 1 98.94 89 VAL A O 1
ATOM 695 N N . SER A 1 90 ? -11.383 7.152 -0.365 1 98.94 90 SER A N 1
ATOM 696 C CA . SER A 1 90 ? -10.703 7.195 -1.654 1 98.94 90 SER A CA 1
ATOM 697 C C . SER A 1 90 ? -9.969 5.887 -1.937 1 98.94 90 SER A C 1
ATOM 699 O O . SER A 1 90 ? -9.5 5.223 -1.012 1 98.94 90 SER A O 1
ATOM 701 N N . TYR A 1 91 ? -9.859 5.496 -3.125 1 98.88 91 TYR A N 1
ATOM 702 C CA . TYR A 1 91 ? -9.07 4.348 -3.566 1 98.88 91 TYR A CA 1
ATOM 703 C C . TYR A 1 91 ? -8.719 4.465 -5.043 1 98.88 91 TYR A C 1
ATOM 705 O O . TYR A 1 91 ? -9.312 5.27 -5.77 1 98.88 91 TYR A O 1
ATOM 713 N N . HIS A 1 92 ? -7.645 3.76 -5.43 1 98.62 92 HIS A N 1
ATOM 714 C CA . HIS A 1 92 ? -7.344 3.645 -6.852 1 98.62 92 HIS A CA 1
ATOM 715 C C . HIS A 1 92 ? -8.266 2.631 -7.527 1 98.62 92 HIS A C 1
ATOM 717 O O . HIS A 1 92 ? -8.367 1.485 -7.086 1 98.62 92 HIS A O 1
ATOM 723 N N . PRO A 1 93 ? -8.953 3.062 -8.609 1 98.38 93 PRO A N 1
ATOM 724 C CA . PRO A 1 93 ? -9.805 2.094 -9.305 1 98.38 93 PRO A CA 1
ATOM 725 C C . PRO A 1 93 ? -9.023 0.903 -9.852 1 98.38 93 PRO A C 1
ATOM 727 O O . PRO A 1 93 ? -7.844 1.035 -10.188 1 98.38 93 PRO A O 1
ATOM 730 N N . ALA A 1 94 ? -9.711 -0.228 -9.977 1 97.75 94 ALA A N 1
ATOM 731 C CA . ALA A 1 94 ? -9.109 -1.469 -10.453 1 97.75 94 ALA A CA 1
ATOM 732 C C . ALA A 1 94 ? -8.438 -1.268 -11.812 1 97.75 94 ALA A C 1
ATOM 734 O O . ALA A 1 94 ? -7.426 -1.9 -12.109 1 97.75 94 ALA A O 1
ATOM 735 N N . GLU A 1 95 ? -8.898 -0.363 -12.602 1 97.25 95 GLU A N 1
ATOM 736 C CA . GLU A 1 95 ? -8.406 -0.123 -13.961 1 97.25 95 GLU A CA 1
ATOM 737 C C . GLU A 1 95 ? -6.961 0.366 -13.938 1 97.25 95 GLU A C 1
ATOM 739 O O . GLU A 1 95 ? -6.254 0.258 -14.945 1 97.25 95 GLU A O 1
ATOM 744 N N . THR A 1 96 ? -6.566 0.99 -12.797 1 96.88 96 THR A N 1
ATOM 745 C CA . THR A 1 96 ? -5.184 1.437 -12.695 1 96.88 96 THR A CA 1
ATOM 746 C C . THR A 1 96 ? -4.223 0.255 -12.805 1 96.88 96 THR A C 1
ATOM 748 O O . THR A 1 96 ? -3.068 0.422 -13.195 1 96.88 96 THR A O 1
ATOM 751 N N . LEU A 1 97 ? -4.664 -0.97 -12.516 1 97.5 97 LEU A N 1
ATOM 752 C CA . LEU A 1 97 ? -3.816 -2.156 -12.516 1 97.5 97 LEU A CA 1
ATOM 753 C C . LEU A 1 97 ? -3.74 -2.773 -13.906 1 97.5 97 LEU A C 1
ATOM 755 O O . LEU A 1 97 ? -2.986 -3.725 -14.125 1 97.5 97 LEU A O 1
ATOM 759 N N . GLN A 1 98 ? -4.48 -2.203 -14.898 1 96.44 98 GLN A N 1
ATOM 760 C CA . GLN A 1 98 ? -4.418 -2.695 -16.266 1 96.44 98 GLN A CA 1
ATOM 761 C C . GLN A 1 98 ? -3.002 -2.572 -16.828 1 96.44 98 GLN A C 1
ATOM 763 O O . GLN A 1 98 ? -2.613 -3.334 -17.719 1 96.44 98 GLN A O 1
ATOM 768 N N . ARG A 1 99 ? -2.32 -1.649 -16.25 1 95.44 99 ARG A N 1
ATOM 769 C CA . ARG A 1 99 ? -0.957 -1.403 -16.703 1 95.44 99 ARG A CA 1
ATOM 770 C C . ARG A 1 99 ? -0.092 -2.648 -16.547 1 95.44 99 ARG A C 1
ATOM 772 O O . ARG A 1 99 ? 0.946 -2.779 -17.203 1 95.44 99 ARG A O 1
ATOM 779 N N . TYR A 1 100 ? -0.462 -3.578 -15.719 1 97.19 100 TYR A N 1
ATOM 780 C CA . TYR A 1 100 ? 0.302 -4.797 -15.469 1 97.19 100 TYR A CA 1
ATOM 781 C C . TYR A 1 100 ? -0.081 -5.891 -16.453 1 97.19 100 TYR A C 1
ATOM 783 O O . TYR A 1 100 ? 0.517 -6.969 -16.469 1 97.19 100 TYR A O 1
ATOM 791 N N . GLY A 1 101 ? -1.134 -5.645 -17.281 1 96.12 101 GLY A N 1
ATOM 792 C CA . GLY A 1 101 ? -1.521 -6.613 -18.297 1 96.12 101 GLY A CA 1
ATOM 793 C C . GLY A 1 101 ? -2.717 -7.453 -17.891 1 96.12 101 GLY A C 1
ATOM 794 O O . GLY A 1 101 ? -2.959 -8.516 -18.469 1 96.12 101 GLY A O 1
ATOM 795 N N . LEU A 1 102 ? -3.426 -7.031 -16.891 1 96.94 102 LEU A N 1
ATOM 796 C CA . LEU A 1 102 ? -4.613 -7.766 -16.453 1 96.94 102 LEU A CA 1
ATOM 797 C C . LEU A 1 102 ? -5.684 -7.746 -17.547 1 96.94 102 LEU A C 1
ATOM 799 O O . LEU A 1 102 ? -5.879 -6.727 -18.219 1 96.94 102 LEU A O 1
ATOM 803 N N . ASP A 1 103 ? -6.344 -8.812 -17.766 1 95.38 103 ASP A N 1
ATOM 804 C CA . ASP A 1 103 ? -7.438 -8.859 -18.734 1 95.38 103 ASP A CA 1
ATOM 805 C C . ASP A 1 103 ? -8.742 -8.352 -18.109 1 95.38 103 ASP A C 1
ATOM 807 O O . ASP A 1 103 ? -8.773 -7.977 -16.938 1 95.38 103 ASP A O 1
ATOM 811 N N . ALA A 1 104 ? -9.727 -8.383 -18.891 1 95.88 104 ALA A N 1
ATOM 812 C CA . ALA A 1 104 ? -11 -7.797 -18.484 1 95.88 104 ALA A CA 1
ATOM 813 C C . ALA A 1 104 ? -11.617 -8.586 -17.328 1 95.88 104 ALA A C 1
ATOM 815 O O . ALA A 1 104 ? -12.25 -8 -16.438 1 95.88 104 ALA A O 1
ATOM 816 N N . ALA A 1 105 ? -11.469 -9.836 -17.344 1 96.31 105 ALA A N 1
ATOM 817 C CA . ALA A 1 105 ? -12.047 -10.672 -16.297 1 96.31 105 ALA A CA 1
ATOM 818 C C . ALA A 1 105 ? -11.375 -10.398 -14.953 1 96.31 105 ALA A C 1
ATOM 820 O O . ALA A 1 105 ? -12.047 -10.305 -13.922 1 96.31 105 ALA A O 1
ATOM 821 N N . ALA A 1 106 ? -10.062 -10.289 -14.977 1 96.62 106 ALA A N 1
ATOM 822 C CA . ALA A 1 106 ? -9.312 -9.984 -13.758 1 96.62 106 ALA A CA 1
ATOM 823 C C . ALA A 1 106 ? -9.711 -8.617 -13.203 1 96.62 106 ALA A C 1
ATOM 825 O O . ALA A 1 106 ? -9.891 -8.461 -11.992 1 96.62 106 ALA A O 1
ATOM 826 N N . ILE A 1 107 ? -9.867 -7.641 -14.086 1 97.62 107 ILE A N 1
ATOM 827 C CA . ILE A 1 107 ? -10.242 -6.293 -13.672 1 97.62 107 ILE A CA 1
ATOM 828 C C . ILE A 1 107 ? -11.641 -6.316 -13.062 1 97.62 107 ILE A C 1
ATOM 830 O O . ILE A 1 107 ? -11.883 -5.691 -12.023 1 97.62 107 ILE A O 1
ATOM 834 N N . GLN A 1 108 ? -12.539 -7.062 -13.648 1 96.69 108 GLN A N 1
ATOM 835 C CA . GLN A 1 108 ? -13.898 -7.156 -13.141 1 96.69 108 GLN A CA 1
ATOM 836 C C . GLN A 1 108 ? -13.93 -7.785 -11.75 1 96.69 108 GLN A C 1
ATOM 838 O O . GLN A 1 108 ? -14.719 -7.379 -10.891 1 96.69 108 GLN A O 1
ATOM 843 N N . ALA A 1 109 ? -13.078 -8.766 -11.547 1 95.62 109 ALA A N 1
ATOM 844 C CA . ALA A 1 109 ? -12.992 -9.406 -10.242 1 95.62 109 ALA A CA 1
ATOM 845 C C . ALA A 1 109 ? -12.531 -8.414 -9.18 1 95.62 109 ALA A C 1
ATOM 847 O O . ALA A 1 109 ? -13.07 -8.383 -8.07 1 95.62 109 ALA A O 1
ATOM 848 N N . LEU A 1 110 ? -11.578 -7.59 -9.516 1 96.94 110 LEU A N 1
ATOM 849 C CA . LEU A 1 110 ? -11.062 -6.602 -8.578 1 96.94 110 LEU A CA 1
ATOM 850 C C . LEU A 1 110 ? -12.078 -5.492 -8.336 1 96.94 110 LEU A C 1
ATOM 852 O O . LEU A 1 110 ? -12.133 -4.918 -7.246 1 96.94 110 LEU A O 1
ATOM 856 N N . LYS A 1 111 ? -12.953 -5.242 -9.328 1 97.62 111 LYS A N 1
ATOM 857 C CA . LYS A 1 111 ? -13.977 -4.207 -9.219 1 97.62 111 LYS A CA 1
ATOM 858 C C . LYS A 1 111 ? -15.023 -4.586 -8.172 1 97.62 111 LYS A C 1
ATOM 860 O O . LYS A 1 111 ? -15.734 -3.721 -7.66 1 97.62 111 LYS A O 1
ATOM 865 N N . LYS A 1 112 ? -15.102 -5.832 -7.855 1 97.62 112 LYS A N 1
ATOM 866 C CA . LYS A 1 112 ? -16.016 -6.262 -6.805 1 97.62 112 LYS A CA 1
ATOM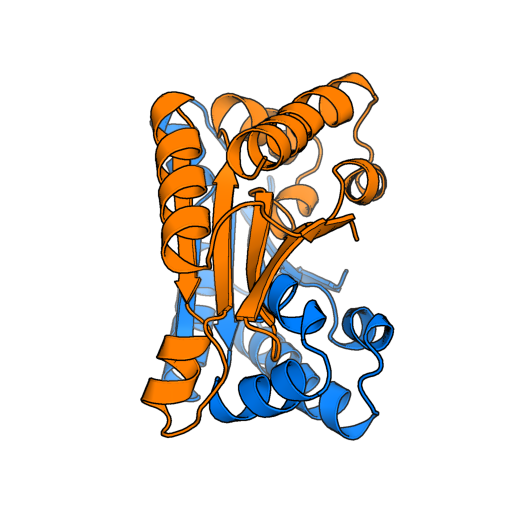 867 C C . LYS A 1 112 ? -15.641 -5.652 -5.457 1 97.62 112 LYS A C 1
ATOM 869 O O . LYS A 1 112 ? -16.5 -5.391 -4.625 1 97.62 112 LYS A O 1
ATOM 874 N N . LEU A 1 113 ? -14.367 -5.465 -5.23 1 98.5 113 LEU A N 1
ATOM 875 C CA . LEU A 1 113 ? -13.914 -4.824 -4 1 98.5 113 LEU A CA 1
ATOM 876 C C . LEU A 1 113 ? -14.359 -3.367 -3.949 1 98.5 113 LEU A C 1
ATOM 878 O O . LEU A 1 113 ? -14.734 -2.865 -2.885 1 98.5 113 LEU A O 1
ATOM 882 N N . GLU A 1 114 ? -14.281 -2.691 -5.102 1 98.69 114 GLU A N 1
ATOM 883 C CA . GLU A 1 114 ? -14.773 -1.316 -5.184 1 98.69 114 GLU A CA 1
ATOM 884 C C . GLU A 1 114 ? -16.25 -1.237 -4.836 1 98.69 114 GLU A C 1
ATOM 886 O O . GLU A 1 114 ? -16.688 -0.354 -4.09 1 98.69 114 GLU A O 1
ATOM 891 N N . LYS A 1 115 ? -17.016 -2.211 -5.406 1 98.38 115 LYS A N 1
ATOM 892 C CA . LYS A 1 115 ? -18.453 -2.258 -5.141 1 98.38 115 LYS A CA 1
ATOM 893 C C . LYS A 1 115 ? -18.734 -2.482 -3.658 1 98.38 115 LYS A C 1
ATOM 895 O O . LYS A 1 115 ? -19.656 -1.898 -3.1 1 98.38 115 LYS A O 1
ATOM 900 N N . LEU A 1 116 ? -17.953 -3.346 -3.082 1 98.69 116 LEU A N 1
ATOM 901 C CA . LEU A 1 116 ? -18.094 -3.596 -1.651 1 98.69 116 LEU A CA 1
ATOM 902 C C . LEU A 1 116 ? -17.906 -2.311 -0.854 1 98.69 116 LEU A C 1
ATOM 904 O O . LEU A 1 116 ? -18.672 -2.025 0.067 1 98.69 116 LEU A O 1
ATOM 908 N N . VAL A 1 117 ? -16.859 -1.526 -1.189 1 98.81 117 VAL A N 1
ATOM 909 C CA . VAL A 1 117 ? -16.578 -0.267 -0.505 1 98.81 117 VAL A CA 1
ATOM 910 C C . VAL A 1 117 ? -17.766 0.686 -0.684 1 98.81 117 VAL A C 1
ATOM 912 O O . VAL A 1 117 ? -18.281 1.239 0.291 1 98.81 117 VAL A O 1
ATOM 915 N N . GLU A 1 118 ? -18.25 0.813 -1.89 1 98.56 118 GLU A N 1
ATOM 916 C CA . GLU A 1 118 ? -19.328 1.737 -2.197 1 98.56 118 GLU A CA 1
ATOM 917 C C . GLU A 1 118 ? -20.594 1.375 -1.427 1 98.56 118 GLU A C 1
ATOM 919 O O . GLU A 1 118 ? -21.266 2.25 -0.876 1 98.56 118 GLU A O 1
ATOM 924 N N . LYS A 1 119 ? -20.828 0.133 -1.359 1 98.44 119 LYS A N 1
ATOM 925 C CA . LYS A 1 119 ? -22.031 -0.332 -0.656 1 98.44 119 LYS A CA 1
ATOM 926 C C . LYS A 1 119 ? -21.906 -0.083 0.845 1 98.44 119 LYS A C 1
ATOM 928 O O . LYS A 1 119 ? -22.906 0.204 1.511 1 98.44 119 LYS A O 1
ATOM 933 N N . SER A 1 120 ? -20.719 -0.183 1.358 1 98.69 120 SER A N 1
ATOM 934 C CA . SER A 1 120 ? -20.484 -0.13 2.799 1 98.69 120 SER A CA 1
ATOM 935 C C . SER A 1 120 ? -20.594 1.298 3.322 1 98.69 120 SER A C 1
ATOM 937 O O . SER A 1 120 ? -20.766 1.514 4.523 1 98.69 120 SER A O 1
ATOM 939 N N . ILE A 1 121 ? -20.5 2.297 2.439 1 98.56 121 ILE A N 1
ATOM 940 C CA . ILE A 1 121 ? -20.359 3.654 2.955 1 98.56 121 ILE A CA 1
ATOM 941 C C . ILE A 1 121 ? -21.578 4.48 2.564 1 98.56 121 ILE A C 1
ATOM 943 O O . ILE A 1 121 ? -21.594 5.703 2.721 1 98.56 121 ILE A O 1
ATOM 947 N N . HIS A 1 122 ? -22.594 3.924 1.877 1 94.81 122 HIS A N 1
ATOM 948 C CA . HIS A 1 122 ? -23.844 4.594 1.541 1 94.81 122 HIS A CA 1
ATOM 949 C C . HIS A 1 122 ? -25.031 3.914 2.217 1 94.81 122 HIS A C 1
ATOM 951 O O . HIS A 1 122 ? -24.984 2.723 2.523 1 94.81 122 HIS A O 1
ATOM 957 N N . MET B 1 1 ? 8.266 1.99 -12.391 1 96.31 1 MET B N 1
ATOM 958 C CA . MET B 1 1 ? 8.672 1.068 -11.336 1 96.31 1 MET B CA 1
ATOM 959 C C . MET B 1 1 ? 10.172 0.792 -11.406 1 96.31 1 MET B C 1
ATOM 961 O O . MET B 1 1 ? 10.719 0.607 -12.492 1 96.31 1 MET B O 1
ATOM 965 N N . VAL B 1 2 ? 10.875 0.843 -10.312 1 98.25 2 VAL B N 1
ATOM 966 C CA . VAL B 1 2 ? 12.273 0.452 -10.195 1 98.25 2 VAL B CA 1
ATOM 967 C C . VAL B 1 2 ? 12.367 -1.041 -9.891 1 98.25 2 VAL B C 1
ATOM 969 O O . VAL B 1 2 ? 11.609 -1.564 -9.07 1 98.25 2 VAL B O 1
ATOM 972 N N . LYS B 1 3 ? 13.266 -1.746 -10.57 1 98.62 3 LYS B N 1
ATOM 973 C CA . LYS B 1 3 ? 13.578 -3.152 -10.32 1 98.62 3 LYS B CA 1
ATOM 974 C C . LYS B 1 3 ? 15.086 -3.379 -10.234 1 98.62 3 LYS B C 1
ATOM 976 O O . LYS B 1 3 ? 15.828 -2.957 -11.125 1 98.62 3 LYS B O 1
ATOM 981 N N . THR B 1 4 ? 15.461 -4.004 -9.195 1 98.56 4 THR B N 1
ATOM 982 C CA . THR B 1 4 ? 16.891 -4.281 -9.023 1 98.56 4 THR B CA 1
ATOM 983 C C . THR B 1 4 ? 17.094 -5.641 -8.367 1 98.56 4 THR B C 1
ATOM 985 O O . THR B 1 4 ? 16.391 -5.992 -7.414 1 98.56 4 THR B O 1
ATOM 988 N N . TYR B 1 5 ? 18.031 -6.406 -8.891 1 98.69 5 TYR B N 1
ATOM 989 C CA . TYR B 1 5 ? 18.375 -7.664 -8.234 1 98.69 5 TYR B CA 1
ATOM 990 C C . TYR B 1 5 ? 19.219 -7.418 -6.992 1 98.69 5 TYR B C 1
ATOM 992 O O . TYR B 1 5 ? 20.141 -6.609 -7.012 1 98.69 5 TYR B O 1
ATOM 1000 N N . SER B 1 6 ? 18.812 -8.047 -5.934 1 98.88 6 SER B N 1
ATOM 1001 C CA . SER B 1 6 ? 19.594 -8.016 -4.699 1 98.88 6 SER B CA 1
ATOM 1002 C C . SER B 1 6 ? 20.859 -8.867 -4.816 1 98.88 6 SER B C 1
ATOM 1004 O O . SER B 1 6 ? 20.859 -9.875 -5.52 1 98.88 6 SER B O 1
ATOM 1006 N N . ALA B 1 7 ? 21.938 -8.508 -4.129 1 98.75 7 ALA B N 1
ATOM 1007 C CA . ALA B 1 7 ? 23.156 -9.305 -4.035 1 98.75 7 ALA B CA 1
ATOM 1008 C C . ALA B 1 7 ? 22.953 -10.516 -3.133 1 98.75 7 ALA B C 1
ATOM 1010 O O . ALA B 1 7 ? 23.812 -11.391 -3.051 1 98.75 7 ALA B O 1
ATOM 1011 N N . TYR B 1 8 ? 21.812 -10.609 -2.436 1 98.88 8 TYR B N 1
ATOM 1012 C CA . TYR B 1 8 ? 21.547 -11.617 -1.415 1 98.88 8 TYR B CA 1
ATOM 1013 C C . TYR B 1 8 ? 20.312 -12.438 -1.779 1 98.88 8 TYR B C 1
ATOM 1015 O O . TYR B 1 8 ? 19.531 -12.047 -2.648 1 98.88 8 TYR B O 1
ATOM 1023 N N . ASP B 1 9 ? 20.172 -13.586 -1.144 1 98.69 9 ASP B N 1
ATOM 1024 C CA . ASP B 1 9 ? 18.953 -14.375 -1.366 1 98.69 9 ASP B CA 1
ATOM 1025 C C . ASP B 1 9 ? 17.766 -13.75 -0.645 1 98.69 9 ASP B C 1
ATOM 1027 O O . ASP B 1 9 ? 17.891 -12.711 0.008 1 98.69 9 ASP B O 1
ATOM 1031 N N . TYR B 1 10 ? 16.641 -14.328 -0.803 1 98.81 10 TYR B N 1
ATOM 1032 C CA . TYR B 1 10 ? 15.398 -13.734 -0.339 1 98.81 10 TYR B CA 1
ATOM 1033 C C . TYR B 1 10 ? 15.422 -13.508 1.169 1 98.81 10 TYR B C 1
ATOM 1035 O O . TYR B 1 10 ? 15.203 -12.391 1.641 1 98.81 10 TYR B O 1
ATOM 1043 N N . PRO B 1 11 ? 15.711 -14.523 2.02 1 98.75 11 PRO B N 1
ATOM 1044 C CA . PRO B 1 11 ? 15.688 -14.289 3.465 1 98.75 11 PRO B CA 1
ATOM 1045 C C . PRO B 1 11 ? 16.688 -13.219 3.904 1 98.75 11 PRO B C 1
ATOM 1047 O O . PRO B 1 11 ? 16.375 -12.398 4.77 1 98.75 11 PRO B O 1
ATOM 1050 N N . GLN B 1 12 ? 17.844 -13.219 3.311 1 98.81 12 GLN B N 1
ATOM 1051 C CA . GLN B 1 12 ? 18.859 -12.234 3.664 1 98.81 12 GLN B CA 1
ATOM 1052 C C . GLN B 1 12 ? 18.438 -10.828 3.25 1 98.81 12 GLN B C 1
ATOM 1054 O O . GLN B 1 12 ? 18.656 -9.867 3.99 1 98.81 12 GLN B O 1
ATOM 1059 N N . THR B 1 13 ? 17.875 -10.688 1.999 1 98.94 13 THR B N 1
ATOM 1060 C CA . THR B 1 13 ? 17.406 -9.391 1.517 1 98.94 13 THR B CA 1
ATOM 1061 C C . THR B 1 13 ? 16.344 -8.812 2.451 1 98.94 13 THR B C 1
ATOM 1063 O O . THR B 1 13 ? 16.438 -7.648 2.852 1 98.94 13 THR B O 1
ATOM 1066 N N . ARG B 1 14 ? 15.359 -9.633 2.814 1 98.88 14 ARG B N 1
ATOM 1067 C CA . ARG B 1 14 ? 14.305 -9.195 3.725 1 98.88 14 ARG B CA 1
ATOM 1068 C C . ARG B 1 14 ? 14.891 -8.734 5.059 1 98.88 14 ARG B C 1
ATOM 1070 O O . ARG B 1 14 ? 14.531 -7.668 5.559 1 98.88 14 ARG B O 1
ATOM 1077 N N . LEU B 1 15 ? 15.789 -9.531 5.621 1 98.69 15 LEU B N 1
ATOM 1078 C CA . LEU B 1 15 ? 16.391 -9.219 6.91 1 98.69 15 LEU B CA 1
ATOM 1079 C C . LEU B 1 15 ? 17.203 -7.922 6.828 1 98.69 15 LEU B C 1
ATOM 1081 O O . LEU B 1 15 ? 17.141 -7.094 7.738 1 98.69 15 LEU B O 1
ATOM 1085 N N . ARG B 1 16 ? 17.984 -7.766 5.781 1 98.88 16 ARG B N 1
ATOM 1086 C CA . ARG B 1 16 ? 18.812 -6.574 5.605 1 98.88 16 ARG B CA 1
ATOM 1087 C C . ARG B 1 16 ? 17.953 -5.32 5.488 1 98.88 16 ARG B C 1
ATOM 1089 O O . ARG B 1 16 ? 18.281 -4.281 6.062 1 98.88 16 ARG B O 1
ATOM 1096 N N . LEU B 1 17 ? 16.859 -5.438 4.746 1 98.94 17 LEU B N 1
ATOM 1097 C CA . LEU B 1 17 ? 15.969 -4.293 4.605 1 98.94 17 LEU B CA 1
ATOM 1098 C C . LEU B 1 17 ? 15.297 -3.961 5.93 1 98.94 17 LEU B C 1
ATOM 1100 O O . LEU B 1 17 ? 15.203 -2.791 6.309 1 98.94 17 LEU B O 1
ATOM 1104 N N . MET B 1 18 ? 14.828 -5.008 6.66 1 98.75 18 MET B N 1
ATOM 1105 C CA . MET B 1 18 ? 14.203 -4.793 7.965 1 98.75 18 MET B CA 1
ATOM 1106 C C . MET B 1 18 ? 15.18 -4.141 8.938 1 98.75 18 MET B C 1
ATOM 1108 O O . MET B 1 18 ? 14.812 -3.227 9.68 1 98.75 18 MET B O 1
ATOM 1112 N N . LYS B 1 19 ? 16.391 -4.57 8.945 1 98.62 19 LYS B N 1
ATOM 1113 C CA . LYS B 1 19 ? 17.438 -3.998 9.797 1 98.62 19 LYS B CA 1
ATOM 1114 C C . LYS B 1 19 ? 17.719 -2.545 9.422 1 98.62 19 LYS B C 1
ATOM 1116 O O . LYS B 1 19 ? 17.875 -1.692 10.305 1 98.62 19 LYS B O 1
ATOM 1121 N N . ALA B 1 20 ? 17.812 -2.268 8.109 1 98.75 20 ALA B N 1
ATOM 1122 C CA . ALA B 1 20 ? 18.047 -0.903 7.645 1 98.75 20 ALA B CA 1
ATOM 1123 C C . ALA B 1 20 ? 16.938 0.032 8.094 1 98.75 20 ALA B C 1
ATOM 1125 O O . ALA B 1 20 ? 17.188 1.163 8.516 1 98.75 20 ALA B O 1
ATOM 1126 N N . VAL B 1 21 ? 15.695 -0.439 8.008 1 98.69 21 VAL B N 1
ATOM 1127 C CA . VAL B 1 21 ? 14.539 0.335 8.453 1 98.69 21 VAL B CA 1
ATOM 1128 C C . VAL B 1 21 ? 14.68 0.667 9.938 1 98.69 21 VAL B C 1
ATOM 1130 O O . VAL B 1 21 ? 14.555 1.828 10.328 1 98.69 21 VAL B O 1
ATOM 1133 N N . ALA B 1 22 ? 15 -0.315 10.758 1 98.31 22 ALA B N 1
ATOM 1134 C CA . ALA B 1 22 ? 15.148 -0.14 12.203 1 98.31 22 ALA B CA 1
ATOM 1135 C C . ALA B 1 22 ? 16.328 0.77 12.523 1 98.31 22 ALA B C 1
ATOM 1137 O O . ALA B 1 22 ? 16.219 1.691 13.336 1 98.31 22 ALA B O 1
ATOM 1138 N N . ASP B 1 23 ? 17.469 0.592 11.859 1 98.38 23 ASP B N 1
ATOM 1139 C CA . ASP B 1 23 ? 18.703 1.311 12.141 1 98.38 23 ASP B CA 1
ATOM 1140 C C . ASP B 1 23 ? 18.562 2.791 11.789 1 98.38 23 ASP B C 1
ATOM 1142 O O . ASP B 1 23 ? 19.312 3.627 12.312 1 98.38 23 ASP B O 1
ATOM 1146 N N . ASN B 1 24 ? 17.656 3.098 10.875 1 98.25 24 ASN B N 1
ATOM 1147 C CA . ASN B 1 24 ? 17.531 4.477 10.422 1 98.25 24 ASN B CA 1
ATOM 1148 C C . ASN B 1 24 ? 16.328 5.168 11.07 1 98.25 24 ASN B C 1
ATOM 1150 O O . ASN B 1 24 ? 15.875 6.215 10.602 1 98.25 24 ASN B O 1
ATOM 1154 N N . GLY B 1 25 ? 15.734 4.535 12.078 1 97.44 25 GLY B N 1
ATOM 1155 C CA . GLY B 1 25 ? 14.672 5.145 12.867 1 97.44 25 GLY B CA 1
ATOM 1156 C C . GLY B 1 25 ? 13.352 5.227 12.125 1 97.44 25 GLY B C 1
ATOM 1157 O O . GLY B 1 25 ? 12.5 6.051 12.453 1 97.44 25 GLY B O 1
ATOM 1158 N N . LEU B 1 26 ? 13.203 4.48 11.062 1 98.38 26 LEU B N 1
ATOM 1159 C CA . LEU B 1 26 ? 11.945 4.418 10.328 1 98.38 26 LEU B CA 1
ATOM 1160 C C . LEU B 1 26 ? 10.945 3.518 11.039 1 98.38 26 LEU B C 1
ATOM 1162 O O . LEU B 1 26 ? 11.328 2.635 11.805 1 98.38 26 LEU B O 1
ATOM 1166 N N . VAL B 1 27 ? 9.719 3.795 10.82 1 98.25 27 VAL B N 1
ATOM 1167 C CA . VAL B 1 27 ? 8.633 2.961 11.336 1 98.25 27 VAL B CA 1
ATOM 1168 C C . VAL B 1 27 ? 8.273 1.892 10.305 1 98.25 27 VAL B C 1
ATOM 1170 O O . VAL B 1 27 ? 8.055 2.199 9.133 1 98.25 27 VAL B O 1
ATOM 1173 N N . LEU B 1 28 ? 8.273 0.654 10.727 1 98.25 28 LEU B N 1
ATOM 1174 C CA . LEU B 1 28 ? 7.688 -0.419 9.93 1 98.25 28 LEU B CA 1
ATOM 1175 C C . LEU B 1 28 ? 6.176 -0.479 10.125 1 98.25 28 LEU B C 1
ATOM 1177 O O . LEU B 1 28 ? 5.699 -0.923 11.172 1 98.25 28 LEU B O 1
ATOM 1181 N N . PHE B 1 29 ? 5.398 -0.075 9.164 1 98.31 29 PHE B N 1
ATOM 1182 C CA . PHE B 1 29 ? 3.947 -0.014 9.258 1 98.31 29 PHE B CA 1
ATOM 1183 C C . PHE B 1 29 ? 3.332 -1.395 9.07 1 98.31 29 PHE B C 1
ATOM 1185 O O . PHE B 1 29 ? 2.238 -1.667 9.57 1 98.31 29 PHE B O 1
ATOM 1192 N N . GLY B 1 30 ? 4.07 -2.205 8.281 1 97.25 30 GLY B N 1
ATOM 1193 C CA . GLY B 1 30 ? 3.568 -3.557 8.094 1 97.25 30 GLY B CA 1
ATOM 1194 C C . GLY B 1 30 ? 4.352 -4.344 7.059 1 97.25 30 GLY B C 1
ATOM 1195 O O . GLY B 1 30 ? 5.332 -3.84 6.5 1 97.25 30 GLY B O 1
ATOM 1196 N N . GLU B 1 31 ? 4 -5.527 6.891 1 98.38 31 GLU B N 1
ATOM 1197 C CA . GLU B 1 31 ? 4.523 -6.445 5.887 1 98.38 31 GLU B CA 1
ATOM 1198 C C . GLU B 1 31 ? 3.414 -7.305 5.289 1 98.38 31 GLU B C 1
ATOM 1200 O O . GLU B 1 31 ? 2.645 -7.93 6.023 1 98.38 31 GLU B O 1
ATOM 1205 N N . PHE B 1 32 ? 3.303 -7.25 3.971 1 98.69 32 PHE B N 1
ATOM 1206 C CA . PHE B 1 32 ? 2.398 -8.156 3.277 1 98.69 32 PHE B CA 1
ATOM 1207 C C . PHE B 1 32 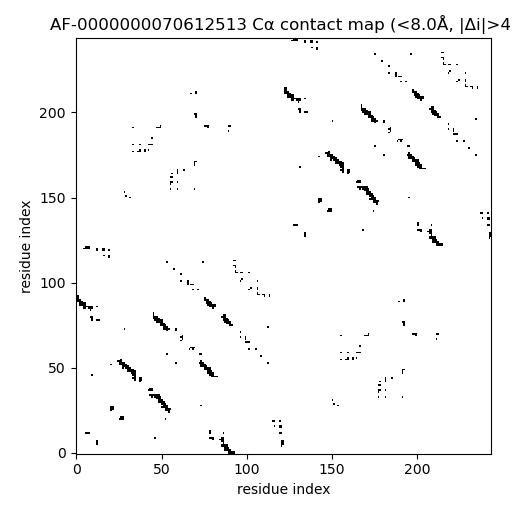? 3.139 -9.398 2.797 1 98.69 32 PHE B C 1
ATOM 1209 O O . PHE B 1 32 ? 3.803 -9.367 1.758 1 98.69 32 PHE B O 1
ATOM 1216 N N . ASP B 1 33 ? 3.025 -10.445 3.584 1 98.75 33 ASP B N 1
ATOM 1217 C CA . ASP B 1 33 ? 3.619 -11.711 3.168 1 98.75 33 ASP B CA 1
ATOM 1218 C C . ASP B 1 33 ? 2.701 -12.461 2.203 1 98.75 33 ASP B C 1
ATOM 1220 O O . ASP B 1 33 ? 1.894 -13.289 2.621 1 98.75 33 ASP B O 1
ATOM 1224 N N . HIS B 1 34 ? 2.83 -12.211 0.911 1 98.88 34 HIS B N 1
ATOM 1225 C CA . HIS B 1 34 ? 1.937 -12.75 -0.107 1 98.88 34 HIS B CA 1
ATOM 1226 C C . HIS B 1 34 ? 2.055 -14.266 -0.191 1 98.88 34 HIS B C 1
ATOM 1228 O O . HIS B 1 34 ? 1.065 -14.961 -0.447 1 98.88 34 HIS B O 1
ATOM 1234 N N . ALA B 1 35 ? 3.275 -14.805 -0.018 1 98.88 35 ALA B N 1
ATOM 1235 C CA . ALA B 1 35 ? 3.467 -16.25 -0.065 1 98.88 35 ALA B CA 1
ATOM 1236 C C . ALA B 1 35 ? 2.705 -16.938 1.063 1 98.88 35 ALA B C 1
ATOM 1238 O O . ALA B 1 35 ? 2.055 -17.969 0.845 1 98.88 35 ALA B O 1
ATOM 1239 N N . ARG B 1 36 ? 2.824 -16.406 2.268 1 98.75 36 ARG B N 1
ATOM 1240 C CA . ARG B 1 36 ? 2.094 -16.969 3.395 1 98.75 36 ARG B CA 1
ATOM 1241 C C . ARG B 1 36 ? 0.587 -16.875 3.174 1 98.75 36 ARG B C 1
ATOM 1243 O O . ARG B 1 36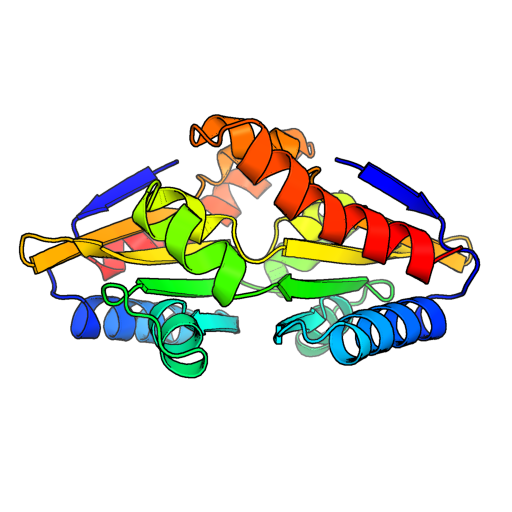 ? -0.149 -17.812 3.488 1 98.75 36 ARG B O 1
ATOM 1250 N N . ALA B 1 37 ? 0.108 -15.727 2.668 1 98.69 37 ALA B N 1
ATOM 1251 C CA . ALA B 1 37 ? -1.316 -15.562 2.389 1 98.69 37 ALA B CA 1
ATOM 1252 C C . ALA B 1 37 ? -1.801 -16.609 1.387 1 98.69 37 ALA B C 1
ATOM 1254 O O . ALA B 1 37 ? -2.883 -17.172 1.547 1 98.69 37 ALA B O 1
ATOM 1255 N N . ALA B 1 38 ? -1.028 -16.797 0.34 1 98.81 38 ALA B N 1
ATOM 1256 C CA . ALA B 1 38 ? -1.351 -17.828 -0.637 1 98.81 38 ALA B CA 1
ATOM 1257 C C . ALA B 1 38 ? -1.442 -19.203 0.028 1 98.81 38 ALA B C 1
ATOM 1259 O O . ALA B 1 38 ? -2.412 -19.938 -0.179 1 98.81 38 ALA B O 1
ATOM 1260 N N . GLN B 1 39 ? -0.481 -19.484 0.874 1 98.81 39 GLN B N 1
ATOM 1261 C CA . GLN B 1 39 ? -0.444 -20.766 1.563 1 98.81 39 GLN B CA 1
ATOM 1262 C C . GLN B 1 39 ? -1.679 -20.969 2.439 1 98.81 39 GLN B C 1
ATOM 1264 O O . GLN B 1 39 ? -2.211 -22.062 2.539 1 98.81 39 GLN B O 1
ATOM 1269 N N . ASN B 1 40 ? -2.109 -19.922 3.115 1 98.5 40 ASN B N 1
ATOM 1270 C CA . ASN B 1 40 ? -3.248 -19.984 4.023 1 98.5 40 ASN B CA 1
ATOM 1271 C C . ASN B 1 40 ? -4.531 -20.375 3.297 1 98.5 40 ASN B C 1
ATOM 1273 O O . ASN B 1 40 ? -5.52 -20.75 3.93 1 98.5 40 ASN B O 1
ATOM 1277 N N . VAL B 1 41 ? -4.555 -20.266 1.968 1 98.06 41 VAL B N 1
ATOM 1278 C CA . VAL B 1 41 ? -5.719 -20.672 1.186 1 98.06 41 VAL B CA 1
ATOM 1279 C C . VAL B 1 41 ? -5.344 -21.828 0.258 1 98.06 41 VAL B C 1
ATOM 1281 O O . VAL B 1 41 ? -5.918 -21.969 -0.826 1 98.06 41 VAL B O 1
ATOM 1284 N N . ASN B 1 42 ? -4.285 -22.469 0.588 1 98.5 42 ASN B N 1
ATOM 1285 C CA . ASN B 1 42 ? -3.834 -23.703 -0.051 1 98.5 42 ASN B CA 1
ATOM 1286 C C . ASN B 1 42 ? -3.322 -23.453 -1.465 1 98.5 42 ASN B C 1
ATOM 1288 O O . ASN B 1 42 ? -3.529 -24.266 -2.363 1 98.5 42 ASN B O 1
ATOM 1292 N N . LEU B 1 43 ? -2.781 -22.312 -1.709 1 98.69 43 LEU B N 1
ATOM 1293 C CA . LEU B 1 43 ? -2.047 -21.984 -2.928 1 98.69 43 LEU B CA 1
ATOM 1294 C C . LEU B 1 43 ? -0.562 -21.797 -2.633 1 98.69 43 LEU B C 1
ATOM 1296 O O . LEU B 1 43 ? -0.151 -21.797 -1.47 1 98.69 43 LEU B O 1
ATOM 1300 N N . LYS B 1 44 ? 0.168 -21.734 -3.734 1 98.31 44 LYS B N 1
ATOM 1301 C CA . LYS B 1 44 ? 1.611 -21.578 -3.588 1 98.31 44 LYS B CA 1
ATOM 1302 C C . LYS B 1 44 ? 2.141 -20.484 -4.504 1 98.31 44 LYS B C 1
ATOM 1304 O O . LYS B 1 44 ? 1.663 -20.328 -5.629 1 98.31 44 LYS B O 1
ATOM 1309 N N . MET B 1 45 ? 3.039 -19.844 -4.008 1 98.44 45 MET B N 1
ATOM 1310 C CA . MET B 1 45 ? 3.82 -18.891 -4.797 1 98.44 45 MET B CA 1
ATOM 1311 C C . MET B 1 45 ? 5.223 -18.734 -4.219 1 98.44 45 MET B C 1
ATOM 1313 O O . MET B 1 45 ? 5.465 -19.078 -3.064 1 98.44 45 MET B O 1
ATOM 1317 N N . PRO B 1 46 ? 6.18 -18.281 -5.043 1 98.75 46 PRO B N 1
ATOM 1318 C CA . PRO B 1 46 ? 7.52 -18.062 -4.492 1 98.75 46 PRO B CA 1
ATOM 1319 C C . PRO B 1 46 ? 7.523 -17.078 -3.326 1 98.75 46 PRO B C 1
ATOM 1321 O O 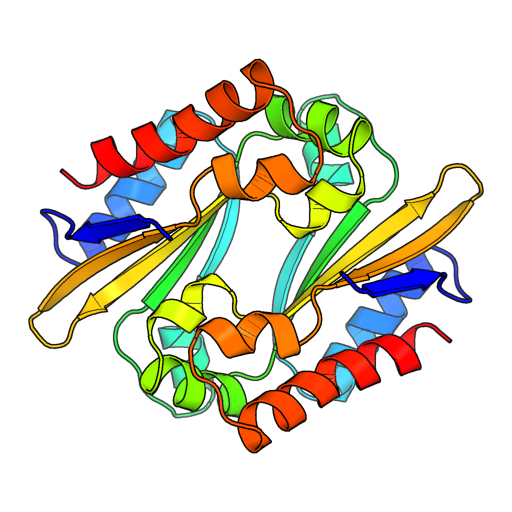. PRO B 1 46 ? 6.578 -16.297 -3.164 1 98.75 46 PRO B O 1
ATOM 1324 N N . PRO B 1 47 ? 8.586 -17.141 -2.514 1 98.88 47 PRO B N 1
ATOM 1325 C CA . PRO B 1 47 ? 8.695 -16.109 -1.482 1 98.88 47 PRO B CA 1
ATOM 1326 C C . PRO B 1 47 ? 8.492 -14.703 -2.037 1 98.88 47 PRO B C 1
ATOM 1328 O O . PRO B 1 47 ? 9.219 -14.281 -2.949 1 98.88 47 PRO B O 1
ATOM 1331 N N . THR B 1 48 ? 7.5 -14.039 -1.625 1 98.94 48 THR B N 1
ATOM 1332 C CA . THR B 1 48 ? 7.066 -12.719 -2.08 1 98.94 48 THR B CA 1
ATOM 1333 C C . THR B 1 48 ? 6.48 -11.914 -0.925 1 98.94 48 THR B C 1
ATOM 1335 O O . THR B 1 48 ? 5.473 -12.312 -0.333 1 98.94 48 THR B O 1
ATOM 1338 N N . THR B 1 49 ? 7.125 -10.805 -0.524 1 98.88 49 THR B N 1
ATOM 1339 C CA . THR B 1 49 ? 6.582 -9.938 0.513 1 98.88 49 THR B CA 1
ATOM 1340 C C . THR B 1 49 ? 6.723 -8.469 0.116 1 98.88 49 THR B C 1
ATOM 1342 O O . THR B 1 49 ? 7.535 -8.125 -0.747 1 98.88 49 THR B O 1
ATOM 1345 N N . VAL B 1 50 ? 5.863 -7.645 0.607 1 98.94 50 VAL B N 1
ATOM 1346 C CA . VAL B 1 50 ? 5.996 -6.191 0.53 1 98.94 50 VAL B CA 1
ATOM 1347 C C . VAL B 1 50 ? 6.238 -5.621 1.925 1 98.94 50 VAL B C 1
ATOM 1349 O O . VAL B 1 50 ? 5.43 -5.828 2.836 1 98.94 50 VAL B O 1
ATOM 1352 N N . LEU B 1 51 ? 7.348 -4.973 2.102 1 98.88 51 LEU B N 1
ATOM 1353 C CA . LEU B 1 51 ? 7.605 -4.207 3.316 1 98.88 51 LEU B CA 1
ATOM 1354 C C . LEU B 1 51 ? 7.098 -2.777 3.178 1 98.88 51 LEU B C 1
ATOM 1356 O O . LEU B 1 51 ? 7.273 -2.15 2.131 1 98.88 51 LEU B O 1
ATOM 1360 N N . VAL B 1 52 ? 6.398 -2.287 4.188 1 98.88 52 VAL B N 1
ATOM 1361 C CA . VAL B 1 52 ? 5.812 -0.952 4.203 1 98.88 52 VAL B CA 1
ATOM 1362 C C . VAL B 1 52 ? 6.406 -0.14 5.352 1 98.88 52 VAL B C 1
ATOM 1364 O O . VAL B 1 52 ? 6.234 -0.491 6.523 1 98.88 52 VAL B O 1
ATOM 1367 N N . PHE B 1 53 ? 7.102 0.926 5 1 98.88 53 PHE B N 1
ATOM 1368 C CA . PHE B 1 53 ? 7.785 1.659 6.059 1 98.88 53 PHE B CA 1
ATOM 1369 C C . PHE B 1 53 ? 7.941 3.129 5.684 1 98.88 53 PHE B C 1
ATOM 1371 O O . PHE B 1 53 ? 7.777 3.5 4.52 1 98.88 53 PHE B O 1
ATOM 1378 N N . GLY B 1 54 ? 8.203 3.912 6.648 1 98.38 54 GLY B N 1
ATOM 1379 C CA . GLY B 1 54 ? 8.383 5.34 6.438 1 98.38 54 GLY B CA 1
ATOM 1380 C C . GLY B 1 54 ? 8.633 6.105 7.719 1 98.38 54 GLY B C 1
ATOM 1381 O O . GLY B 1 54 ? 8.945 5.512 8.75 1 98.38 54 GLY B O 1
ATOM 1382 N N . ASN B 1 55 ? 8.609 7.402 7.574 1 98.12 55 ASN B N 1
ATOM 1383 C CA . ASN B 1 55 ? 8.867 8.312 8.688 1 98.12 55 ASN B CA 1
ATOM 1384 C C . ASN B 1 55 ? 7.699 9.273 8.898 1 98.12 55 ASN B C 1
ATOM 1386 O O . ASN B 1 55 ? 7.586 10.289 8.211 1 98.12 55 ASN B O 1
ATOM 1390 N N . PRO B 1 56 ? 6.883 9.039 9.945 1 98.5 56 PRO B N 1
ATOM 1391 C CA . PRO B 1 56 ? 5.742 9.922 10.188 1 98.5 56 PRO B CA 1
ATOM 1392 C C . PRO B 1 56 ? 6.148 11.391 10.328 1 98.5 56 PRO B C 1
ATOM 1394 O O . PRO B 1 56 ? 5.402 12.281 9.922 1 98.5 56 PRO B O 1
ATOM 1397 N N . LYS B 1 57 ? 7.328 11.648 10.867 1 98.12 57 LYS B N 1
ATOM 1398 C CA . LYS B 1 57 ? 7.785 13.031 11.016 1 98.12 57 LYS B CA 1
ATOM 1399 C C . LYS B 1 57 ? 7.891 13.727 9.664 1 98.12 57 LYS B C 1
ATOM 1401 O O . LYS B 1 57 ? 7.594 14.914 9.547 1 98.12 57 LYS B O 1
ATOM 1406 N N . GLY B 1 58 ? 8.375 13 8.688 1 97.38 58 GLY B N 1
ATOM 1407 C CA . GLY B 1 58 ? 8.484 13.555 7.348 1 97.38 58 GLY B CA 1
ATOM 1408 C C . GLY B 1 58 ? 7.199 13.445 6.547 1 97.38 58 GLY B C 1
ATOM 1409 O O . GLY B 1 58 ? 6.887 14.32 5.742 1 97.38 58 GLY B O 1
ATOM 1410 N N . GLY B 1 59 ? 6.438 12.383 6.715 1 98.25 59 GLY B N 1
ATOM 1411 C CA . GLY B 1 59 ? 5.258 12.094 5.914 1 98.25 59 GLY B CA 1
ATOM 1412 C C . GLY B 1 59 ? 4.047 12.906 6.328 1 98.25 59 GLY B C 1
ATOM 1413 O O . GLY B 1 59 ? 3.26 13.336 5.48 1 98.25 59 GLY B O 1
ATOM 1414 N N . THR B 1 60 ? 3.891 13.219 7.629 1 98.62 60 THR B N 1
ATOM 1415 C CA . THR B 1 60 ? 2.684 13.859 8.141 1 98.62 60 THR B CA 1
ATOM 1416 C C . THR B 1 60 ? 2.5 15.242 7.523 1 98.62 60 THR B C 1
ATOM 1418 O O . THR B 1 60 ? 1.44 15.539 6.969 1 98.62 60 THR B O 1
ATOM 1421 N N . PRO B 1 61 ? 3.576 16.141 7.5 1 98.38 61 PRO B N 1
ATOM 1422 C CA . PRO B 1 61 ? 3.377 17.438 6.852 1 98.38 61 PRO B CA 1
ATOM 1423 C C . PRO B 1 61 ? 3.012 17.312 5.375 1 98.38 61 PRO B C 1
ATOM 1425 O O . PRO B 1 61 ? 2.229 18.109 4.855 1 98.38 61 PRO B O 1
ATOM 1428 N N . LEU B 1 62 ? 3.559 16.359 4.676 1 98.38 62 LEU B N 1
ATOM 1429 C CA . LEU B 1 62 ? 3.232 16.156 3.271 1 98.38 62 LEU B CA 1
ATOM 1430 C C . LEU B 1 62 ? 1.766 15.766 3.107 1 98.38 62 LEU B C 1
ATOM 1432 O O . LEU B 1 62 ? 1.083 16.281 2.215 1 98.38 62 LEU B O 1
ATOM 1436 N N . MET B 1 63 ? 1.186 14.867 4 1 98.5 63 MET B N 1
ATOM 1437 C CA . MET B 1 63 ? -0.192 14.391 3.906 1 98.5 63 MET B CA 1
ATOM 1438 C C . MET B 1 63 ? -1.173 15.469 4.344 1 98.5 63 MET B C 1
ATOM 1440 O O . MET B 1 63 ? -2.33 15.477 3.92 1 98.5 63 MET B O 1
ATOM 1444 N N . LEU B 1 64 ? -0.674 16.406 5.223 1 98.31 64 LEU B N 1
ATOM 1445 C CA . LEU B 1 64 ? -1.508 17.547 5.578 1 98.31 64 LEU B CA 1
ATOM 1446 C C . LEU B 1 64 ? -1.636 18.5 4.402 1 98.31 64 LEU B C 1
ATOM 1448 O O . LEU B 1 64 ? -2.717 19.047 4.148 1 98.31 64 LEU B O 1
ATOM 1452 N N . ALA B 1 65 ? -0.526 18.672 3.676 1 97.5 65 ALA B N 1
ATOM 1453 C CA . ALA B 1 65 ? -0.526 19.562 2.516 1 97.5 65 ALA B CA 1
ATOM 1454 C C . ALA B 1 65 ? -1.259 18.922 1.338 1 97.5 65 ALA B C 1
ATOM 1456 O O . ALA B 1 65 ? -1.894 19.625 0.543 1 97.5 65 ALA B O 1
ATOM 1457 N N . HIS B 1 66 ? -1.195 17.625 1.157 1 97.62 66 HIS B N 1
ATOM 1458 C CA . HIS B 1 66 ? -1.805 16.844 0.084 1 97.62 66 HIS B CA 1
ATOM 1459 C C . HIS B 1 66 ? -2.514 15.609 0.633 1 97.62 66 HIS B C 1
ATOM 1461 O O . HIS B 1 66 ? -2 14.492 0.526 1 97.62 66 HIS B O 1
ATOM 1467 N N . PRO B 1 67 ? -3.736 15.758 1.117 1 97.81 67 PRO B N 1
ATOM 1468 C CA . PRO B 1 67 ? -4.391 14.703 1.889 1 97.81 67 PRO B CA 1
ATOM 1469 C C . PRO B 1 67 ? -4.527 13.398 1.106 1 97.81 67 PRO B C 1
ATOM 1471 O O . PRO B 1 67 ? -4.484 12.312 1.693 1 97.81 67 PRO B O 1
ATOM 1474 N N . GLU B 1 68 ? -4.637 13.445 -0.233 1 97.62 68 GLU B N 1
ATOM 1475 C CA . GLU B 1 68 ? -4.797 12.242 -1.046 1 97.62 68 GLU B CA 1
ATOM 1476 C C . GLU B 1 68 ? -3.525 11.406 -1.043 1 97.62 68 GLU B C 1
ATOM 1478 O O . GLU B 1 68 ? -3.562 10.211 -1.36 1 97.62 68 GLU B O 1
ATOM 1483 N N . LEU B 1 69 ? -2.4 12.031 -0.704 1 98.38 69 LEU B N 1
ATOM 1484 C CA . LEU B 1 69 ? -1.109 11.352 -0.655 1 98.38 69 LEU B CA 1
ATOM 1485 C C . LEU B 1 69 ? -1.139 10.203 0.341 1 98.38 69 LEU B C 1
ATOM 1487 O O . LEU B 1 69 ? -0.375 9.242 0.208 1 98.38 69 LEU B O 1
ATOM 1491 N N . ALA B 1 70 ? -2.033 10.258 1.33 1 98.75 70 ALA B N 1
ATOM 1492 C CA . ALA B 1 70 ? -2.119 9.273 2.402 1 98.75 70 ALA B CA 1
ATOM 1493 C C . ALA B 1 70 ? -2.438 7.887 1.848 1 98.75 70 ALA B C 1
ATOM 1495 O O . ALA B 1 70 ? -2.109 6.871 2.467 1 98.75 70 ALA B O 1
ATOM 1496 N N . LEU B 1 71 ? -3.062 7.824 0.655 1 98.81 71 LEU B N 1
ATOM 1497 C CA . LEU B 1 71 ? -3.41 6.547 0.041 1 98.81 71 LEU B CA 1
ATOM 1498 C C . LEU B 1 71 ? -2.16 5.828 -0.456 1 98.81 71 LEU B C 1
ATOM 1500 O O . LEU B 1 71 ? -2.111 4.594 -0.462 1 98.81 71 LEU B O 1
ATOM 1504 N N . ASP B 1 72 ? -1.104 6.598 -0.827 1 98.5 72 ASP B N 1
ATOM 1505 C CA . ASP B 1 72 ? 0.058 6 -1.477 1 98.5 72 ASP B CA 1
ATOM 1506 C C . ASP B 1 72 ? 1.28 6.039 -0.562 1 98.5 72 ASP B C 1
ATOM 1508 O O . ASP B 1 72 ? 2.367 5.602 -0.949 1 98.5 72 ASP B O 1
ATOM 1512 N N . LEU B 1 73 ? 1.121 6.621 0.614 1 98.38 73 LEU B N 1
ATOM 1513 C CA . LEU B 1 73 ? 2.094 6.48 1.691 1 98.38 73 LEU B CA 1
ATOM 1514 C C . LEU B 1 73 ? 1.639 5.434 2.703 1 98.38 73 LEU B C 1
ATOM 1516 O O . LEU B 1 73 ? 0.44 5.188 2.854 1 98.38 73 LEU B O 1
ATOM 1520 N N . PRO B 1 74 ? 2.529 4.77 3.482 1 98.31 74 PRO B N 1
ATOM 1521 C CA . PRO B 1 74 ? 3.988 4.895 3.484 1 98.31 74 PRO B CA 1
ATOM 1522 C C . PRO B 1 74 ? 4.641 4.211 2.287 1 98.31 74 PRO B C 1
ATOM 1524 O O . PRO B 1 74 ? 3.945 3.719 1.396 1 98.31 74 PRO B O 1
ATOM 1527 N N . PHE B 1 75 ? 5.969 4.234 2.172 1 98.81 75 PHE B N 1
ATOM 1528 C CA . PHE B 1 75 ? 6.789 3.645 1.12 1 98.81 75 PHE B CA 1
ATOM 1529 C C . PHE B 1 75 ? 6.668 2.125 1.13 1 98.81 75 PHE B C 1
ATOM 1531 O O . PHE B 1 75 ? 6.605 1.509 2.195 1 98.81 75 PHE B O 1
ATOM 1538 N N . ARG B 1 76 ? 6.637 1.479 -0.061 1 98.88 76 ARG B N 1
ATOM 1539 C CA . ARG B 1 76 ? 6.465 0.037 -0.207 1 98.88 76 ARG B CA 1
ATOM 1540 C C . ARG B 1 76 ? 7.566 -0.561 -1.075 1 98.88 76 ARG B C 1
ATOM 1542 O O . ARG B 1 76 ? 7.863 -0.044 -2.154 1 98.88 76 ARG B O 1
ATOM 1549 N N . VAL B 1 77 ? 8.078 -1.677 -0.605 1 98.94 77 VAL B N 1
ATOM 1550 C CA . VAL B 1 77 ? 9.141 -2.373 -1.321 1 98.94 77 VAL B CA 1
ATOM 1551 C C . VAL B 1 77 ? 8.781 -3.846 -1.483 1 98.94 77 VAL B C 1
ATOM 1553 O O . VAL B 1 77 ? 8.586 -4.555 -0.494 1 98.94 77 VAL B O 1
ATOM 1556 N N . LEU B 1 78 ? 8.703 -4.281 -2.678 1 98.94 78 LEU B N 1
ATOM 1557 C CA . LEU B 1 78 ? 8.445 -5.68 -3.006 1 98.94 78 LEU B CA 1
ATOM 1558 C C . LEU B 1 78 ? 9.742 -6.477 -3.043 1 98.94 78 LEU B C 1
ATOM 1560 O O . LEU B 1 78 ? 10.719 -6.051 -3.668 1 98.94 78 LEU B O 1
ATOM 1564 N N . ILE B 1 79 ? 9.812 -7.523 -2.324 1 99 79 ILE B N 1
ATOM 1565 C CA . ILE B 1 79 ? 10.883 -8.516 -2.373 1 99 79 ILE B CA 1
ATOM 1566 C C . ILE B 1 79 ? 10.328 -9.844 -2.898 1 99 79 ILE B C 1
ATOM 1568 O O . ILE B 1 79 ? 9.406 -10.414 -2.314 1 99 79 ILE B O 1
ATOM 1572 N N . ARG B 1 80 ? 10.898 -10.344 -3.98 1 98.94 80 ARG B N 1
ATOM 1573 C CA . ARG B 1 80 ? 10.367 -11.57 -4.566 1 98.94 80 ARG B CA 1
ATOM 1574 C C . ARG B 1 80 ? 11.5 -12.484 -5.035 1 98.94 80 ARG B C 1
ATOM 1576 O O . ARG B 1 80 ? 12.445 -12.031 -5.688 1 98.94 80 ARG B O 1
ATOM 1583 N N . GLN B 1 81 ? 11.398 -13.711 -4.652 1 98.88 81 GLN B N 1
ATOM 1584 C CA . GLN B 1 81 ? 12.312 -14.695 -5.227 1 98.88 81 GLN B CA 1
ATOM 1585 C C . GLN B 1 81 ? 11.867 -15.109 -6.625 1 98.88 81 GLN B C 1
ATOM 1587 O O . GLN B 1 81 ? 10.703 -15.461 -6.836 1 98.88 81 GLN B O 1
ATOM 1592 N N . GLN B 1 82 ? 12.836 -15 -7.566 1 98.12 82 GLN B N 1
ATOM 1593 C CA . GLN B 1 82 ? 12.57 -15.375 -8.953 1 98.12 82 GLN B CA 1
ATOM 1594 C C . GLN B 1 82 ? 12.773 -16.875 -9.164 1 98.12 82 GLN B C 1
ATOM 1596 O O . GLN B 1 82 ? 13.289 -17.562 -8.289 1 98.12 82 GLN B O 1
ATOM 1601 N N . ALA B 1 83 ? 12.359 -17.328 -10.266 1 96 83 ALA B N 1
ATOM 1602 C CA . ALA B 1 83 ? 12.438 -18.75 -10.586 1 96 83 ALA B CA 1
ATOM 1603 C C . ALA B 1 83 ? 13.883 -19.234 -10.602 1 96 83 ALA B C 1
ATOM 1605 O O . ALA B 1 83 ? 14.164 -20.375 -10.258 1 96 83 ALA B O 1
ATOM 1606 N N . ASP B 1 84 ? 14.805 -18.344 -10.898 1 96.75 84 ASP B N 1
ATOM 1607 C CA . ASP B 1 84 ? 16.219 -18.734 -10.992 1 96.75 84 ASP B CA 1
ATOM 1608 C C . ASP B 1 84 ? 16.906 -18.625 -9.633 1 96.75 84 ASP B C 1
ATOM 1610 O O . ASP B 1 84 ? 18.109 -18.812 -9.531 1 96.75 84 ASP B O 1
ATOM 1614 N N . GLY B 1 85 ? 16.172 -18.25 -8.602 1 97.19 85 GLY B N 1
ATOM 1615 C CA . GLY B 1 85 ? 16.703 -18.203 -7.25 1 97.19 85 GLY B CA 1
ATOM 1616 C C . GLY B 1 85 ? 17.141 -16.812 -6.84 1 97.19 85 GLY B C 1
ATOM 1617 O O . GLY B 1 85 ? 17.344 -16.531 -5.656 1 97.19 85 GLY B O 1
ATOM 1618 N N . ARG B 1 86 ? 17.281 -15.953 -7.848 1 98.56 86 ARG B N 1
ATOM 1619 C CA . ARG B 1 86 ? 17.672 -14.586 -7.52 1 98.56 86 ARG B CA 1
ATOM 1620 C C . ARG B 1 86 ? 16.531 -13.828 -6.855 1 98.56 86 ARG B C 1
ATOM 1622 O O . ARG B 1 86 ? 15.375 -14.242 -6.941 1 98.56 86 ARG B O 1
ATOM 1629 N N . THR B 1 87 ? 16.875 -12.859 -6.125 1 98.88 87 THR B N 1
ATOM 1630 C CA . THR B 1 87 ? 15.898 -12.031 -5.434 1 98.88 87 THR B CA 1
ATOM 1631 C C . THR B 1 87 ? 15.727 -10.688 -6.145 1 98.88 87 THR B C 1
ATOM 1633 O O . THR B 1 87 ? 16.688 -9.953 -6.34 1 98.88 87 THR B O 1
ATOM 1636 N N . LEU B 1 88 ? 14.516 -10.406 -6.59 1 98.88 88 LEU B N 1
ATOM 1637 C CA . LEU B 1 88 ? 14.188 -9.141 -7.23 1 98.88 88 LEU B CA 1
ATOM 1638 C C . LEU B 1 88 ? 13.508 -8.188 -6.25 1 98.88 88 LEU B C 1
ATOM 1640 O O . LEU B 1 88 ? 12.578 -8.586 -5.539 1 98.88 88 LEU B O 1
ATOM 1644 N N . VAL B 1 89 ? 13.992 -6.957 -6.117 1 98.94 89 VAL B N 1
ATOM 1645 C CA . VAL B 1 89 ? 13.438 -5.898 -5.285 1 98.94 89 VAL B CA 1
ATOM 1646 C C . VAL B 1 89 ? 12.844 -4.801 -6.168 1 98.94 89 VAL B C 1
ATOM 1648 O O . VAL B 1 89 ? 13.492 -4.336 -7.109 1 98.94 89 VAL B O 1
ATOM 1651 N N . SER B 1 90 ? 11.617 -4.395 -5.918 1 98.94 90 SER B N 1
ATOM 1652 C CA . SER B 1 90 ? 10.938 -3.406 -6.75 1 98.94 90 SER B CA 1
ATOM 1653 C C . SER B 1 90 ? 10.203 -2.377 -5.895 1 98.94 90 SER B C 1
ATOM 1655 O O . SER B 1 90 ? 9.727 -2.691 -4.805 1 98.94 90 SER B O 1
ATOM 1657 N N . TYR B 1 91 ? 10.086 -1.205 -6.332 1 98.88 91 TYR B N 1
ATOM 1658 C CA . TYR B 1 91 ? 9.305 -0.147 -5.703 1 98.88 91 TYR B CA 1
ATOM 1659 C C . TYR B 1 91 ? 8.953 0.943 -6.711 1 98.88 91 TYR B C 1
ATOM 1661 O O . TYR B 1 91 ? 9.547 1.012 -7.789 1 98.88 91 TYR B O 1
ATOM 1669 N N . HIS B 1 92 ? 7.887 1.689 -6.398 1 98.62 92 HIS B N 1
ATOM 1670 C CA . HIS B 1 92 ? 7.594 2.879 -7.191 1 98.62 92 HIS B CA 1
ATOM 1671 C C . HIS B 1 92 ? 8.516 4.035 -6.809 1 98.62 92 HIS B C 1
ATOM 1673 O O . HIS B 1 92 ? 8.617 4.395 -5.633 1 98.62 92 HIS B O 1
ATOM 1679 N N . PRO B 1 93 ? 9.203 4.625 -7.805 1 98.38 93 PRO B N 1
ATOM 1680 C CA . PRO B 1 93 ? 10.062 5.762 -7.465 1 98.38 93 PRO B CA 1
ATOM 1681 C C . PRO B 1 93 ? 9.281 6.938 -6.879 1 98.38 93 PRO B C 1
ATOM 1683 O O . PRO B 1 93 ? 8.102 7.121 -7.195 1 98.38 93 PRO B O 1
ATOM 1686 N N . ALA B 1 94 ? 9.969 7.719 -6.062 1 97.81 94 ALA B N 1
ATOM 1687 C CA . ALA B 1 94 ? 9.359 8.867 -5.387 1 97.81 94 ALA B CA 1
ATOM 1688 C C . ALA B 1 94 ? 8.703 9.805 -6.387 1 97.81 94 ALA B C 1
ATOM 1690 O O . ALA B 1 94 ? 7.688 10.438 -6.082 1 97.81 94 ALA B O 1
ATOM 1691 N N . GLU B 1 95 ? 9.164 9.875 -7.59 1 97.25 95 GLU B N 1
ATOM 1692 C CA . GLU B 1 95 ? 8.68 10.781 -8.617 1 97.25 95 GLU B CA 1
ATOM 1693 C C . GLU B 1 95 ? 7.234 10.469 -9 1 97.25 95 GLU B C 1
ATOM 1695 O O . GLU B 1 95 ? 6.527 11.328 -9.539 1 97.25 95 GLU B O 1
ATOM 1700 N N . THR B 1 96 ? 6.836 9.188 -8.781 1 96.94 96 THR B N 1
ATOM 1701 C CA . THR B 1 96 ? 5.453 8.828 -9.07 1 96.94 96 THR B CA 1
ATOM 1702 C C . THR B 1 96 ? 4.492 9.648 -8.211 1 96.94 96 THR B C 1
ATOM 1704 O O . THR B 1 96 ? 3.338 9.859 -8.594 1 96.94 96 THR B O 1
ATOM 1707 N N . LEU B 1 97 ? 4.926 10.18 -7.066 1 97.5 97 LEU B N 1
ATOM 1708 C CA . LEU B 1 97 ? 4.074 10.914 -6.137 1 97.5 97 LEU B CA 1
ATOM 1709 C C . LEU B 1 97 ? 4.004 12.391 -6.512 1 97.5 97 LEU B C 1
ATOM 1711 O O . LEU B 1 97 ? 3.252 13.156 -5.902 1 97.5 97 LEU B O 1
ATOM 1715 N N . GLN B 1 98 ? 4.758 12.812 -7.574 1 96.44 98 GLN B N 1
ATOM 1716 C CA . GLN B 1 98 ? 4.699 14.195 -8.039 1 96.44 98 GLN B CA 1
ATOM 1717 C C . GLN B 1 98 ? 3.289 14.57 -8.484 1 96.44 98 GLN B C 1
ATOM 1719 O O . GLN B 1 98 ? 2.904 15.734 -8.438 1 96.44 98 GLN B O 1
ATOM 1724 N N . ARG B 1 99 ? 2.602 13.531 -8.852 1 95.44 99 ARG B N 1
ATOM 1725 C CA . ARG B 1 99 ? 1.24 13.75 -9.328 1 95.44 99 ARG B CA 1
ATOM 1726 C C . ARG B 1 99 ? 0.372 14.391 -8.258 1 95.44 99 ARG B C 1
ATOM 1728 O O . ARG B 1 99 ? -0.664 14.984 -8.562 1 95.44 99 ARG B O 1
ATOM 1735 N N . TYR B 1 100 ? 0.738 14.312 -7.016 1 97.19 100 TYR B N 1
ATOM 1736 C CA . TYR B 1 100 ? -0.028 14.875 -5.906 1 97.19 100 TYR B CA 1
ATOM 1737 C C . TYR B 1 100 ? 0.356 16.328 -5.656 1 97.19 100 TYR B C 1
ATOM 1739 O O . TYR B 1 100 ? -0.237 17 -4.809 1 97.19 100 TYR B O 1
ATOM 1747 N N . GLY B 1 101 ? 1.415 16.828 -6.359 1 96.12 101 GLY B N 1
ATOM 1748 C CA . GLY B 1 101 ? 1.805 18.219 -6.227 1 96.12 101 GLY B CA 1
ATOM 1749 C C . GLY B 1 101 ? 2.994 18.422 -5.309 1 96.12 101 GLY B C 1
ATOM 1750 O O . GLY B 1 101 ? 3.232 19.531 -4.824 1 96.12 101 GLY B O 1
ATOM 1751 N N . LEU B 1 102 ? 3.703 17.375 -5.016 1 96.94 102 LEU B N 1
ATOM 1752 C CA . LEU B 1 102 ? 4.883 17.484 -4.168 1 96.94 102 LEU B CA 1
ATOM 1753 C C . LEU B 1 102 ? 5.957 18.328 -4.844 1 96.94 102 LEU B C 1
ATOM 1755 O O . LEU B 1 102 ? 6.16 18.234 -6.055 1 96.94 102 LEU B O 1
ATOM 1759 N N . ASP B 1 103 ? 6.613 19.172 -4.133 1 95.38 103 ASP B N 1
ATOM 1760 C CA . ASP B 1 103 ? 7.711 19.953 -4.688 1 95.38 103 ASP B CA 1
ATOM 1761 C C . ASP B 1 103 ? 9.008 19.156 -4.699 1 95.38 103 ASP B C 1
ATOM 1763 O O . ASP B 1 103 ? 9.039 18 -4.27 1 95.38 103 ASP B O 1
ATOM 1767 N N . ALA B 1 104 ? 10 19.766 -5.152 1 95.81 104 ALA B N 1
ATOM 1768 C CA . ALA B 1 104 ? 11.273 19.078 -5.355 1 95.81 104 ALA B CA 1
ATOM 1769 C C . ALA B 1 104 ? 11.891 18.656 -4.027 1 95.81 104 ALA B C 1
ATOM 1771 O O . ALA B 1 104 ? 12.516 17.594 -3.934 1 95.81 104 ALA B O 1
ATOM 1772 N N . ALA B 1 105 ? 11.734 19.453 -3.053 1 96.31 105 ALA B N 1
ATOM 1773 C CA . ALA B 1 105 ? 12.305 19.141 -1.743 1 96.31 105 ALA B CA 1
ATOM 1774 C C . ALA B 1 105 ? 11.625 17.922 -1.131 1 96.31 105 ALA B C 1
ATOM 1776 O O . ALA B 1 105 ? 12.297 17.047 -0.566 1 96.31 105 ALA B O 1
ATOM 1777 N N . ALA B 1 106 ? 10.32 17.875 -1.235 1 96.69 106 ALA B N 1
ATOM 1778 C CA . ALA B 1 106 ? 9.562 16.719 -0.73 1 96.69 106 ALA B CA 1
ATOM 1779 C C . ALA B 1 106 ? 9.953 15.445 -1.46 1 96.69 106 ALA B C 1
ATOM 1781 O O . ALA B 1 106 ? 10.133 14.398 -0.834 1 96.69 106 ALA B O 1
ATOM 1782 N N . ILE B 1 107 ? 10.117 15.531 -2.762 1 97.69 107 ILE B N 1
ATOM 1783 C CA . ILE B 1 107 ? 10.5 14.375 -3.568 1 97.69 107 ILE B CA 1
ATOM 1784 C C . ILE B 1 107 ? 11.898 13.898 -3.164 1 97.69 107 ILE B C 1
ATOM 1786 O O . ILE B 1 107 ? 12.133 12.703 -3.012 1 97.69 107 ILE B O 1
ATOM 1790 N N . GLN B 1 108 ? 12.789 14.828 -2.943 1 96.69 108 GLN B N 1
ATOM 1791 C CA . GLN B 1 108 ? 14.156 14.484 -2.549 1 96.69 108 GLN B CA 1
ATOM 1792 C C . GLN B 1 108 ? 14.172 13.781 -1.194 1 96.69 108 GLN B C 1
ATOM 1794 O O . GLN B 1 108 ? 14.953 12.852 -0.979 1 96.69 108 GLN B O 1
ATOM 1799 N N . ALA B 1 109 ? 13.32 14.227 -0.3 1 95.69 109 ALA B N 1
ATOM 1800 C CA . ALA B 1 109 ? 13.227 13.594 1.011 1 95.69 109 ALA B CA 1
ATOM 1801 C C . ALA B 1 109 ? 12.766 12.141 0.886 1 95.69 109 ALA B C 1
ATOM 1803 O O . ALA B 1 109 ? 13.297 11.258 1.558 1 95.69 109 ALA B O 1
ATOM 1804 N N . LEU B 1 110 ? 11.812 11.898 0.026 1 97 110 LEU B N 1
ATOM 1805 C CA . LEU B 1 110 ? 11.289 10.555 -0.17 1 97 110 LEU B CA 1
ATOM 1806 C C . LEU B 1 110 ? 12.312 9.672 -0.889 1 97 110 LEU B C 1
ATOM 1808 O O . LEU B 1 110 ? 12.359 8.461 -0.662 1 97 110 LEU B O 1
ATOM 1812 N N . LYS B 1 111 ? 13.188 10.305 -1.7 1 97.62 111 LYS B N 1
ATOM 1813 C CA . LYS B 1 111 ? 14.211 9.57 -2.439 1 97.62 111 LYS B CA 1
ATOM 1814 C C . LYS B 1 111 ? 15.25 8.984 -1.495 1 97.62 111 LYS B C 1
ATOM 1816 O O . LYS B 1 111 ? 15.961 8.039 -1.857 1 97.62 111 LYS B O 1
ATOM 1821 N N . LYS B 1 112 ? 15.32 9.508 -0.316 1 97.69 112 LYS B N 1
A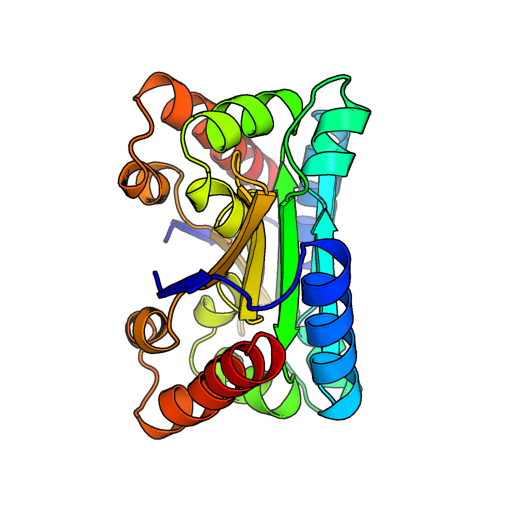TOM 1822 C CA . LYS B 1 112 ? 16.234 8.953 0.673 1 97.69 112 LYS B CA 1
ATOM 1823 C C . LYS B 1 112 ? 15.859 7.516 1.026 1 97.69 112 LYS B C 1
ATOM 1825 O O . LYS B 1 112 ? 16.734 6.695 1.336 1 97.69 112 LYS B O 1
ATOM 1830 N N . LEU B 1 113 ? 14.594 7.219 1.015 1 98.56 113 LEU B N 1
ATOM 1831 C CA . LEU B 1 113 ? 14.133 5.855 1.271 1 98.56 113 LEU B CA 1
ATOM 1832 C C . LEU B 1 113 ? 14.586 4.914 0.162 1 98.56 113 LEU B C 1
ATOM 1834 O O . LEU B 1 113 ? 14.953 3.766 0.427 1 98.56 113 LEU B O 1
ATOM 1838 N N . GLU B 1 114 ? 14.508 5.398 -1.084 1 98.69 114 GLU B N 1
ATOM 1839 C CA . GLU B 1 114 ? 15 4.609 -2.211 1 98.69 114 GLU B CA 1
ATOM 1840 C C . GLU B 1 114 ? 16.484 4.285 -2.057 1 98.69 114 GLU B C 1
ATOM 1842 O O . GLU B 1 114 ? 16.906 3.15 -2.285 1 98.69 114 GLU B O 1
ATOM 1847 N N . LYS B 1 115 ? 17.25 5.34 -1.648 1 98.44 115 LYS B N 1
ATOM 1848 C CA . LYS B 1 115 ? 18.672 5.156 -1.444 1 98.44 115 LYS B CA 1
ATOM 1849 C C . LYS B 1 115 ? 18.953 4.129 -0.349 1 98.44 115 LYS B C 1
ATOM 1851 O O . LYS B 1 115 ? 19.875 3.328 -0.46 1 98.44 115 LYS B O 1
ATOM 1856 N N . LEU B 1 116 ? 18.172 4.211 0.689 1 98.69 116 LEU B N 1
ATOM 1857 C CA . LEU B 1 116 ? 18.312 3.244 1.771 1 98.69 116 LEU B CA 1
ATOM 1858 C C . LEU B 1 116 ? 18.109 1.821 1.256 1 98.69 116 LEU B C 1
ATOM 1860 O O . LEU B 1 116 ? 18.891 0.92 1.602 1 98.69 116 LEU B O 1
ATOM 1864 N N . VAL B 1 117 ? 17.078 1.601 0.425 1 98.81 117 VAL B N 1
ATOM 1865 C CA . VAL B 1 117 ? 16.797 0.284 -0.142 1 98.81 117 VAL B CA 1
ATOM 1866 C C . VAL B 1 117 ? 17.984 -0.167 -0.997 1 98.81 117 VAL B C 1
ATOM 1868 O O . VAL B 1 117 ? 18.484 -1.277 -0.826 1 98.81 117 VAL B O 1
ATOM 1871 N N . GLU B 1 118 ? 18.469 0.707 -1.842 1 98.56 118 GLU B N 1
ATOM 1872 C CA . GLU B 1 118 ? 19.562 0.373 -2.754 1 98.56 118 GLU B CA 1
ATOM 1873 C C . GLU B 1 118 ? 20.812 -0.008 -1.986 1 98.56 118 GLU B C 1
ATOM 1875 O O . GLU B 1 118 ? 21.5 -0.982 -2.332 1 98.56 118 GLU B O 1
ATOM 1880 N N . LYS B 1 119 ? 21.047 0.708 -0.968 1 98.44 119 LYS B N 1
ATOM 1881 C CA . LYS B 1 119 ? 22.234 0.442 -0.163 1 98.44 119 LYS B CA 1
ATOM 1882 C C . LYS B 1 119 ? 22.125 -0.892 0.568 1 98.44 119 LYS B C 1
ATOM 1884 O O . LYS B 1 119 ? 23.125 -1.592 0.759 1 98.44 119 LYS B O 1
ATOM 1889 N N . SER B 1 120 ? 20.922 -1.238 0.957 1 98.69 120 SER B N 1
ATOM 1890 C CA . SER B 1 120 ? 20.688 -2.404 1.803 1 98.69 120 SER B CA 1
ATOM 1891 C C . SER B 1 120 ? 20.797 -3.697 1.003 1 98.69 120 SER B C 1
ATOM 1893 O O . SER B 1 120 ? 20.984 -4.773 1.574 1 98.69 120 SER B O 1
ATOM 1895 N N . ILE B 1 121 ? 20.719 -3.615 -0.326 1 98.56 121 ILE B N 1
ATOM 1896 C CA . ILE B 1 121 ? 20.578 -4.855 -1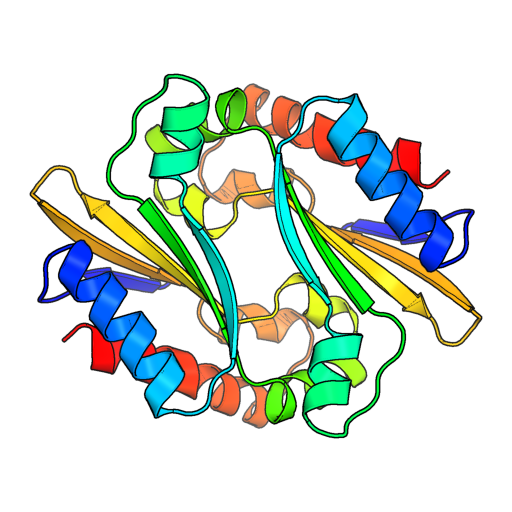.078 1 98.56 121 ILE B CA 1
ATOM 1897 C C . ILE B 1 121 ? 21.797 -5.062 -1.966 1 98.56 121 ILE B C 1
ATOM 1899 O O . ILE B 1 121 ? 21.812 -5.941 -2.828 1 98.56 121 ILE B O 1
ATOM 1903 N N . HIS B 1 122 ? 22.812 -4.184 -1.951 1 94.69 122 HIS B N 1
ATOM 1904 C CA . HIS B 1 122 ? 24.062 -4.336 -2.684 1 94.69 122 HIS B CA 1
ATOM 1905 C C . HIS B 1 122 ? 25.25 -4.445 -1.732 1 94.69 122 HIS B C 1
ATOM 1907 O O . HIS B 1 122 ? 25.203 -3.953 -0.604 1 94.69 122 HIS B O 1
#

Secondary structure (DSSP, 8-state):
-EEEE-SS-HHHHHHHHHHHHHHTT-EEEEEEEHHHHHHHTT---SSEEEEEEE-HHHHHHHHHHSGGGGGT-SEEEEEEE-TTSPEEEEE--GGGGGGGT--HHHHHHHHHHHHHHHHHT-/-EEEE-SS-HHHHHHHHHHHHHHTT-EEEEEEEHHHHHHHTT---SSEEEEEEE-HHHHHHHHHHSGGGGGT-SEEEEEEE-TTSPEEEEE--GGGGGGGT--HHHHHHHHHHHHHHHHHT-

Organism: NCBI:txid59203

Foldseek 3Di:
DDKDWFPDFQVQLVVLLVVLCVVVPKDFPDKAFPQVVLVVVPHGDFGKMKTAIGDCVLVVVVCVVQVVCVVVDDWIWMWGQDPVRIIMIDGDQLVVSCVSVDDPVSSVVNVVSVVSSVVSRD/DDKDWFPDFQVQLVVLLVVLCVVVPKDFPDKAFPQVVLVVVPHGDFGKMKTAIGDCVLVVVVCVVQVVCVVVDDWIWMWGQDPVRIIMIDGDQLVVSCVSVDDPVSSVVNVVSVVSSVVSRD

Solvent-accessible surface area (backbone atoms only — not comparable to full-atom values): 13032 Å² total; per-residue (Å²): 118,46,76,44,72,38,79,40,45,50,73,54,38,54,50,37,44,53,48,51,38,56,76,68,71,35,46,75,74,47,62,48,50,51,24,58,46,17,42,77,69,76,41,83,57,59,62,30,34,30,44,28,33,40,45,46,80,67,46,44,63,51,29,70,76,28,59,75,49,50,66,71,47,59,48,57,38,26,41,31,40,44,95,87,59,50,15,41,36,35,34,71,54,48,70,70,53,42,83,67,65,56,51,70,68,58,36,53,60,49,38,49,56,54,51,51,53,55,57,46,32,97,116,48,74,45,72,37,78,39,45,50,72,55,38,54,50,37,45,53,48,51,38,56,75,68,70,34,46,75,72,46,62,49,51,50,23,60,46,18,42,78,67,75,40,82,57,57,61,30,34,29,44,28,32,41,45,45,81,68,48,43,62,52,30,70,76,28,61,74,48,49,66,71,48,61,48,57,37,26,42,32,41,44,96,86,58,50,13,41,36,32,33,72,53,48,71,70,52,41,81,68,65,55,52,72,67,58,37,53,59,48,39,49,55,56,50,51,52,56,57,45,32,98

Radius of gyration: 17.54 Å; Cα contacts (8 Å, |Δi|>4): 447; chains: 2; bounding box: 48×44×37 Å

Sequence (244 aa):
MVKTYSAYDYPQTRLRLMKAVADNGLVLFGEFDHARAAQNVNLKMPPTTVLVFGNPKGGTPLMLAHPELALDLPFRVLIRQQADGRTLVSYHPAETLQRYGLDAAAIQALKKLEKLVEKSIHMVKTYSAYDYPQTRLRLMKAVADNGLVLFGEFDHARAAQNVNLKMPPTTVLVFGNPKGGTPLMLAHPELALDLPFRVLIRQQADGRTLVSYHPAETLQRYGLDAAAIQALKKLEKLVEKSIH

pLDDT: mean 98.18, std 0.91, range [94.69, 99.0]